Protein AF-A0A938ML79-F1 (afdb_monomer_lite)

Secondary structure (DSSP, 8-state):
--HHHHHHHHHHHTT---EEEEESSEEEEEEEEE-TTS-EEEETTTGGG--S----EEEEEEHHHHHTT-TT-SS--GGGGTPPPPB-TTS-B-SSHHHHHBEE-TTS---PEEEEETT--HHHHHHTTGGGT--EE---TTSTT-SEEEEEEEEEB-TT-HHHHHHHHHHHHHHHHHH--SEEEEES-S-TTTT-TTTTSEEHHHHHHHHHHHHHH--HHHHHHTT-S-TTT---TT-TTS-S--HHHHHHHTT---TT-TTGGGT-HHHHS-HHHHHHHHHHHHHHHHHHHHHHHHHHHHHHHTT---EEEEEE-TT-TTGGG-TTSSSEEEE---TTT---

pLDDT: mean 86.74, std 12.47, range [37.22, 98.5]

Sequence (344 aa):
MGNAARQWELAGQAGVKRLLYYDLGEVGDYAGFFGADGKMRHNGWSIPFWKSDEPLTARWFGLQAFMQNASWSPWPTAKDYGLPPFTAPGGSAADDLYRVLSRRDLDGKWAFDHFSNARVTDEIAERSGLAGISQRQQGKADVQGKSGWVTSRLIHVDFGNPQLLDYQCREIARLIPKLRPDGIHADNFGDLHIARADVAGFGLWSVHGFREFLKRHFSQAELAGMGIADVDTFDPPQARLRGGFDIAAYVREKQMEPKGNKWMQLRSPKWTADPIWLRYLVYKVETGLGYHRRFYEAAKQAAAQAGVDCAVFGNLVPGAPGAALMKGFCDIAHFEWSATRGWW

Structure (mmCIF, N/CA/C/O backbone):
data_AF-A0A938ML79-F1
#
_entry.id   AF-A0A938ML79-F1
#
loop_
_atom_site.group_PDB
_atom_site.id
_atom_site.type_symbol
_atom_site.label_atom_id
_atom_site.label_alt_id
_atom_site.label_comp_id
_atom_site.label_asym_id
_atom_site.label_entity_id
_atom_site.label_seq_id
_atom_site.pdbx_PDB_ins_code
_atom_site.Cartn_x
_atom_site.Cartn_y
_atom_site.Cartn_z
_atom_site.occupancy
_atom_site.B_iso_or_equiv
_atom_site.auth_seq_id
_atom_site.auth_comp_id
_atom_site.auth_asym_id
_atom_site.auth_atom_id
_atom_site.pdbx_PDB_model_num
ATOM 1 N N . MET A 1 1 ? -10.837 -2.089 28.250 1.00 52.09 1 MET A N 1
ATOM 2 C CA . MET A 1 1 ? -10.462 -2.821 27.017 1.00 52.09 1 MET A CA 1
ATOM 3 C C . MET A 1 1 ? -11.450 -2.432 25.919 1.00 52.09 1 MET A C 1
ATOM 5 O O . MET A 1 1 ? -12.636 -2.370 26.217 1.00 52.09 1 MET A O 1
ATOM 9 N N . GLY A 1 2 ? -10.991 -2.074 24.714 1.00 68.50 2 GLY A N 1
ATOM 10 C CA . GLY A 1 2 ? -11.882 -1.649 23.618 1.00 68.50 2 GLY A CA 1
ATOM 11 C C . GLY A 1 2 ? -12.722 -2.802 23.048 1.00 68.50 2 GLY A C 1
ATOM 12 O O . GLY A 1 2 ? -12.363 -3.964 23.234 1.00 68.50 2 GLY A O 1
ATOM 13 N N . ASN A 1 3 ? -13.820 -2.494 22.342 1.00 74.62 3 ASN A N 1
ATOM 14 C CA . ASN A 1 3 ? -14.756 -3.507 21.827 1.00 74.62 3 ASN A CA 1
ATOM 15 C C . ASN A 1 3 ? -14.067 -4.557 20.936 1.00 74.62 3 ASN A C 1
ATOM 17 O O . ASN A 1 3 ? -14.273 -5.742 21.145 1.00 74.62 3 ASN A O 1
ATOM 21 N N . ALA A 1 4 ? -13.193 -4.149 20.009 1.00 80.50 4 ALA A N 1
ATOM 22 C CA . ALA A 1 4 ? -12.488 -5.079 19.119 1.00 80.50 4 ALA A CA 1
ATOM 23 C C . ALA A 1 4 ? -11.614 -6.093 19.880 1.00 80.50 4 ALA A C 1
ATOM 25 O O . ALA A 1 4 ? -11.697 -7.286 19.618 1.00 80.50 4 ALA A O 1
ATOM 26 N N . ALA A 1 5 ? -10.841 -5.639 20.873 1.00 84.31 5 ALA A N 1
ATOM 27 C CA . ALA A 1 5 ? -10.033 -6.527 21.711 1.00 84.31 5 ALA A CA 1
ATOM 28 C C . ALA A 1 5 ? -10.910 -7.481 22.538 1.00 84.31 5 ALA A C 1
ATOM 30 O O . ALA A 1 5 ? -10.596 -8.657 22.664 1.00 84.31 5 ALA A O 1
ATOM 31 N N . ARG A 1 6 ? -12.057 -7.005 23.041 1.00 87.81 6 ARG A N 1
ATOM 32 C CA . ARG A 1 6 ? -13.024 -7.872 23.727 1.00 87.81 6 ARG A CA 1
ATOM 33 C C . ARG A 1 6 ? -13.607 -8.934 22.788 1.00 87.81 6 ARG A C 1
ATOM 35 O O . ARG A 1 6 ? -13.676 -10.092 23.178 1.00 87.81 6 ARG A O 1
ATOM 42 N N . GLN A 1 7 ? -14.021 -8.557 21.576 1.00 89.00 7 GLN A N 1
ATOM 43 C CA . GLN A 1 7 ? -14.543 -9.506 20.583 1.00 89.00 7 GLN A CA 1
ATOM 44 C C . GLN A 1 7 ? -13.477 -10.526 20.163 1.00 89.00 7 GLN A C 1
ATOM 46 O O . GLN A 1 7 ? -13.782 -11.708 20.052 1.00 89.00 7 GLN A O 1
ATOM 51 N N . TRP A 1 8 ? -12.226 -10.086 20.003 1.00 91.56 8 TRP A N 1
ATOM 52 C CA . TRP A 1 8 ? -11.083 -10.955 19.719 1.00 91.56 8 TRP A CA 1
ATOM 53 C C . TRP A 1 8 ? -10.899 -12.042 20.786 1.00 91.56 8 TRP A C 1
ATOM 55 O O . TRP A 1 8 ? -10.757 -13.217 20.453 1.00 91.56 8 TRP A O 1
ATOM 65 N N . GLU A 1 9 ? -10.950 -11.670 22.068 1.00 92.06 9 GLU A N 1
ATOM 66 C CA . GLU A 1 9 ? -10.832 -12.633 23.169 1.00 92.06 9 GLU A CA 1
ATOM 67 C C . GLU A 1 9 ? -12.047 -13.561 23.272 1.00 92.06 9 GLU A C 1
ATOM 69 O O . GLU A 1 9 ? -11.881 -14.770 23.416 1.00 92.06 9 GLU A O 1
ATOM 74 N N . LEU A 1 10 ? -13.267 -13.027 23.142 1.00 93.56 10 LEU A N 1
ATOM 75 C CA . LEU A 1 10 ? -14.493 -13.834 23.188 1.00 93.56 10 LEU A CA 1
ATOM 76 C C . LEU A 1 10 ? -14.542 -14.868 22.056 1.00 93.56 10 LEU A C 1
ATOM 78 O O . LEU A 1 10 ? -14.934 -16.008 22.296 1.00 93.56 10 LEU A O 1
ATOM 82 N N . ALA A 1 11 ? -14.108 -14.502 20.846 1.00 92.00 11 ALA A N 1
ATOM 83 C CA . ALA A 1 11 ? -13.999 -15.438 19.729 1.00 92.00 11 ALA A CA 1
ATOM 84 C C . ALA A 1 11 ? -13.042 -16.593 20.064 1.00 92.00 11 ALA A C 1
ATOM 86 O O . ALA A 1 11 ? -13.397 -17.757 19.887 1.00 92.00 11 ALA A O 1
ATOM 87 N N . GLY A 1 12 ? -11.872 -16.279 20.633 1.00 91.12 12 GLY A N 1
ATOM 88 C CA . GLY A 1 12 ? -10.910 -17.292 21.072 1.00 91.12 12 GLY A CA 1
ATOM 89 C C . GLY A 1 12 ? -11.469 -18.213 22.161 1.00 91.12 12 GLY A C 1
ATOM 90 O O . GLY A 1 12 ? -11.334 -19.430 22.065 1.00 91.12 12 GLY A O 1
ATOM 91 N N . GLN A 1 13 ? -12.156 -17.655 23.163 1.00 93.75 13 GLN A N 1
ATOM 92 C CA . GLN A 1 13 ? -12.806 -18.426 24.236 1.00 93.75 13 GLN A CA 1
ATOM 93 C C . GLN A 1 13 ? -13.919 -19.345 23.717 1.00 93.75 13 GLN A C 1
ATOM 95 O O . GLN A 1 13 ? -14.133 -20.420 24.270 1.00 93.75 13 GLN A O 1
ATOM 100 N N . ALA A 1 14 ? -14.601 -18.948 22.642 1.00 95.75 14 ALA A N 1
ATOM 101 C CA . ALA A 1 14 ? -15.605 -19.761 21.964 1.00 95.75 14 ALA A CA 1
ATOM 102 C C . ALA A 1 14 ? -15.003 -20.831 21.027 1.00 95.75 14 ALA A C 1
ATOM 104 O O . ALA A 1 14 ? -15.750 -21.535 20.350 1.00 95.75 14 ALA A O 1
ATOM 105 N N . GLY A 1 15 ? -13.672 -20.952 20.952 1.00 94.00 15 GLY A N 1
ATOM 106 C CA . GLY A 1 15 ? -12.984 -21.889 20.059 1.00 94.00 15 GLY A CA 1
ATOM 107 C C . GLY A 1 15 ? -12.966 -21.457 18.588 1.00 94.00 15 GLY A C 1
ATOM 108 O O . GLY A 1 15 ? -12.609 -22.253 17.720 1.00 94.00 15 GLY A O 1
ATOM 109 N N . VAL A 1 16 ? -13.340 -20.209 18.287 1.00 95.19 16 VAL A N 1
ATOM 110 C CA . VAL A 1 16 ? -13.311 -19.658 16.928 1.00 95.19 16 VAL A CA 1
ATOM 111 C C . VAL A 1 16 ? -11.887 -19.233 16.583 1.00 95.19 16 VAL A C 1
ATOM 113 O O . VAL A 1 16 ? -11.241 -18.504 17.337 1.00 95.19 16 VAL A O 1
ATOM 116 N N . LYS A 1 17 ? -11.409 -19.660 15.409 1.00 93.94 17 LYS A N 1
ATOM 117 C CA . LYS A 1 17 ? -10.107 -19.257 14.867 1.00 93.94 17 LYS A CA 1
ATOM 118 C C . LYS A 1 17 ? -10.069 -17.753 14.607 1.00 93.94 17 LYS A C 1
ATOM 120 O O . LYS A 1 17 ? -10.959 -17.203 13.959 1.00 93.94 17 LYS A O 1
ATOM 125 N N . ARG A 1 18 ? -9.032 -17.087 15.110 1.00 94.44 18 ARG A N 1
ATOM 126 C CA . ARG A 1 18 ? -8.899 -15.628 15.064 1.00 94.44 18 ARG A CA 1
ATOM 127 C C . ARG A 1 18 ? -7.977 -15.230 13.922 1.00 94.44 18 ARG A C 1
ATOM 129 O O . ARG A 1 18 ? -6.767 -15.450 13.991 1.00 94.44 18 ARG A O 1
ATOM 136 N N . LEU A 1 19 ? -8.563 -14.639 12.884 1.00 93.44 19 LEU A N 1
ATOM 137 C CA . LEU A 1 19 ? -7.833 -14.147 11.721 1.00 93.44 19 LEU A CA 1
ATOM 138 C C . LEU A 1 19 ? -7.596 -12.640 11.829 1.00 93.44 19 LEU A C 1
ATOM 140 O O . LEU A 1 19 ? -8.534 -11.867 12.024 1.00 93.44 19 LEU A O 1
ATOM 144 N N . LEU A 1 20 ? -6.340 -12.228 11.684 1.00 94.62 20 LEU A N 1
ATOM 145 C CA . LEU A 1 20 ? -5.959 -10.830 11.525 1.00 94.62 20 LEU A CA 1
ATOM 146 C C . LEU A 1 20 ? -6.126 -10.433 10.056 1.00 94.62 20 LEU A C 1
ATOM 148 O O . LEU A 1 20 ? -5.429 -10.972 9.206 1.00 94.62 20 LEU A O 1
ATOM 152 N N . TYR A 1 21 ? -7.011 -9.485 9.760 1.00 93.19 21 TYR A N 1
ATOM 153 C CA . TYR A 1 21 ? -7.040 -8.837 8.447 1.00 93.19 21 TYR A CA 1
ATOM 154 C C . TYR A 1 21 ? -5.870 -7.854 8.327 1.00 93.19 21 TYR A C 1
ATOM 156 O O . TYR A 1 21 ? -5.630 -7.077 9.257 1.00 93.19 21 TYR A O 1
ATOM 164 N N . TYR A 1 22 ? -5.158 -7.886 7.205 1.00 94.56 22 TYR A N 1
ATOM 165 C CA . TYR A 1 22 ? -3.988 -7.055 6.956 1.00 94.56 22 TYR A CA 1
ATOM 166 C C . TYR A 1 22 ? -3.914 -6.655 5.485 1.00 94.56 22 TYR A C 1
ATOM 168 O O . TYR A 1 22 ? -3.910 -7.524 4.626 1.00 94.56 22 TYR A O 1
ATOM 176 N N . ASP A 1 23 ? -3.822 -5.366 5.185 1.00 92.12 23 ASP A N 1
ATOM 177 C CA . ASP A 1 23 ? -3.781 -4.886 3.803 1.00 92.12 23 ASP A CA 1
ATOM 178 C C . ASP A 1 23 ? -2.335 -4.684 3.334 1.00 92.12 23 ASP A C 1
ATOM 180 O O . ASP A 1 23 ? -1.565 -3.948 3.961 1.00 92.12 23 ASP A O 1
ATOM 184 N N . LEU A 1 24 ? -1.943 -5.367 2.254 1.00 92.00 24 LEU A N 1
ATOM 185 C CA . LEU A 1 24 ? -0.601 -5.238 1.681 1.00 92.00 24 LEU A CA 1
ATOM 186 C C . LEU A 1 24 ? -0.535 -4.321 0.472 1.00 92.00 24 LEU A C 1
ATOM 188 O O . LEU A 1 24 ? 0.526 -3.747 0.214 1.00 92.00 24 LEU A O 1
ATOM 192 N N . GLY A 1 25 ? -1.616 -4.237 -0.295 1.00 90.56 25 GLY A N 1
ATOM 193 C CA . GLY A 1 25 ? -1.639 -3.532 -1.573 1.00 90.56 25 GLY A CA 1
ATOM 194 C C . GLY A 1 25 ? -2.152 -2.105 -1.466 1.00 90.56 25 GLY A C 1
ATOM 195 O O . GLY A 1 25 ? -1.939 -1.322 -2.401 1.00 90.56 25 GLY A O 1
ATOM 196 N N . GLU A 1 26 ? -2.773 -1.753 -0.344 1.00 92.81 26 GLU A N 1
ATOM 197 C CA . GLU A 1 26 ? -3.336 -0.439 -0.091 1.00 92.81 26 GLU A CA 1
ATOM 198 C C . GLU A 1 26 ? -2.894 0.117 1.263 1.00 92.81 26 GLU A C 1
ATOM 200 O O . GLU A 1 26 ? -2.748 -0.581 2.263 1.00 92.81 26 GLU A O 1
ATOM 205 N N . VAL A 1 27 ? -2.669 1.428 1.301 1.00 94.00 27 VAL A N 1
ATOM 206 C CA . VAL A 1 27 ? -2.469 2.169 2.550 1.00 94.00 27 VAL A CA 1
ATOM 207 C C . VAL A 1 27 ? -3.212 3.487 2.473 1.00 94.00 27 VAL A C 1
ATOM 209 O O . VAL A 1 27 ? -3.431 4.036 1.392 1.00 94.00 27 VAL A O 1
ATOM 212 N N . GLY A 1 28 ? -3.560 4.044 3.624 1.00 93.62 28 GLY A N 1
ATOM 213 C CA . GLY A 1 28 ? -4.189 5.349 3.661 1.00 93.62 28 GLY A CA 1
ATOM 214 C C . GLY A 1 28 ? -4.670 5.735 5.041 1.00 93.62 28 GLY A C 1
ATOM 215 O O . GLY A 1 28 ? -4.105 5.315 6.053 1.00 93.62 28 GLY A O 1
ATOM 216 N N . ASP A 1 29 ? -5.717 6.550 5.055 1.00 94.19 29 ASP A N 1
ATOM 217 C CA . ASP A 1 29 ? -6.290 7.108 6.268 1.00 94.19 29 ASP A CA 1
ATOM 218 C C . ASP A 1 29 ? -7.790 6.847 6.332 1.00 94.19 29 ASP A C 1
ATOM 220 O O . ASP A 1 29 ? -8.497 6.838 5.321 1.00 94.19 29 ASP A O 1
ATOM 224 N N . TYR A 1 30 ? -8.293 6.752 7.555 1.00 94.56 30 TYR A N 1
ATOM 225 C CA . TYR A 1 30 ? -9.705 6.913 7.849 1.00 94.56 30 TYR A CA 1
ATOM 226 C C . TYR A 1 30 ? -9.928 8.143 8.733 1.00 94.56 30 TYR A C 1
ATOM 228 O O . TYR A 1 30 ? -9.036 8.604 9.447 1.00 94.56 30 TYR A O 1
ATOM 236 N N . ALA A 1 31 ? -11.138 8.688 8.698 1.00 96.56 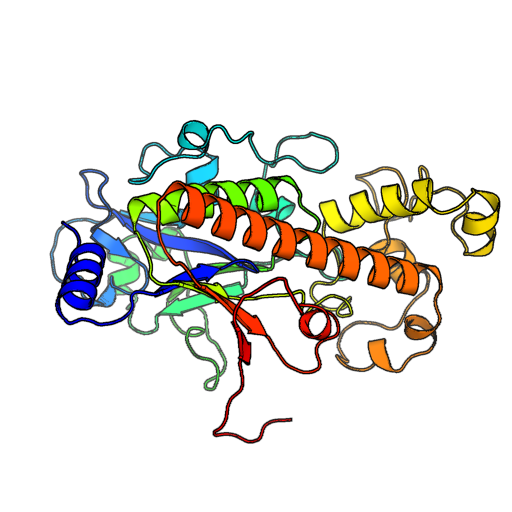31 ALA A N 1
ATOM 237 C CA . ALA A 1 31 ? -11.547 9.763 9.585 1.00 96.56 31 ALA A CA 1
ATOM 238 C C . ALA A 1 31 ? -11.709 9.211 11.010 1.00 96.56 31 ALA A C 1
ATOM 240 O O . ALA A 1 31 ? -12.594 8.391 11.279 1.00 96.56 31 ALA A O 1
ATOM 241 N N . GLY A 1 32 ? -10.831 9.630 11.918 1.00 95.38 32 GLY A N 1
ATOM 242 C CA . GLY A 1 32 ? -10.949 9.393 13.353 1.00 95.38 32 GLY A CA 1
ATOM 243 C C . GLY A 1 32 ? -11.592 10.593 14.042 1.00 95.38 32 GLY A C 1
ATOM 244 O O . GLY A 1 32 ? -11.318 11.736 13.679 1.00 95.38 32 GLY A O 1
ATOM 245 N N . PHE A 1 33 ? -12.425 10.337 15.047 1.00 95.38 33 PHE A N 1
ATOM 246 C CA . PHE A 1 33 ? -13.134 11.371 15.800 1.00 95.38 33 PHE A CA 1
ATOM 247 C C . PHE A 1 33 ? -12.717 11.322 17.263 1.00 95.38 33 PHE A C 1
ATOM 249 O O . PHE A 1 33 ? -12.915 10.309 17.941 1.00 95.38 33 PHE A O 1
ATOM 256 N N . PHE A 1 34 ? -12.110 12.407 17.731 1.00 94.19 34 PHE A N 1
ATOM 257 C CA . PHE A 1 34 ? -11.401 12.471 19.004 1.00 94.19 34 PHE A CA 1
ATOM 258 C C . PHE A 1 34 ? -12.122 13.391 19.983 1.00 94.19 34 PHE A C 1
ATOM 260 O O . PHE A 1 34 ? -12.562 14.469 19.588 1.00 94.19 34 PHE A O 1
ATOM 267 N N . GLY A 1 35 ? -12.224 12.969 21.243 1.00 93.31 35 GLY A N 1
ATOM 268 C CA . GLY A 1 35 ? -12.708 13.828 22.323 1.00 93.31 35 GLY A CA 1
ATOM 269 C C . GLY A 1 35 ? -11.654 14.855 22.749 1.00 93.31 35 GLY A C 1
ATOM 270 O O . GLY A 1 35 ? -10.499 14.807 22.316 1.00 93.31 35 GLY A O 1
ATOM 271 N N . ALA A 1 36 ? -12.033 15.762 23.651 1.00 91.81 36 ALA A N 1
ATOM 272 C CA . ALA A 1 36 ? -11.134 16.794 24.182 1.00 91.81 36 ALA A CA 1
ATOM 273 C C . ALA A 1 36 ? -9.913 16.224 24.937 1.00 91.81 36 ALA A C 1
ATOM 275 O O . ALA A 1 36 ? -8.881 16.880 25.032 1.00 91.81 36 ALA A O 1
ATOM 276 N N . ASP A 1 37 ? -10.008 14.985 25.431 1.00 89.38 37 ASP A N 1
ATOM 277 C CA . ASP A 1 37 ? -8.909 14.250 26.072 1.00 89.38 37 ASP A CA 1
ATOM 278 C C . ASP A 1 37 ? -7.908 13.636 25.071 1.00 89.38 37 ASP A C 1
ATOM 280 O O . ASP A 1 37 ? -7.001 12.905 25.473 1.00 89.38 37 ASP A O 1
ATOM 284 N N . GLY A 1 38 ? -8.091 13.880 23.769 1.00 87.75 38 GLY A N 1
ATOM 285 C CA . GLY A 1 38 ? -7.238 13.365 22.700 1.00 87.75 38 GLY A CA 1
ATOM 286 C C . GLY A 1 38 ? -7.456 11.887 22.371 1.00 87.75 38 GLY A C 1
ATOM 287 O O . GLY A 1 38 ? -6.739 11.342 21.534 1.00 87.75 38 GLY A O 1
ATOM 288 N N . LYS A 1 39 ? -8.435 11.207 22.981 1.00 88.75 39 LYS A N 1
ATOM 289 C CA . LYS A 1 39 ? -8.716 9.796 22.686 1.00 88.75 39 LYS A CA 1
ATOM 290 C C . LYS A 1 39 ? -9.754 9.667 21.578 1.00 88.75 39 LYS A C 1
ATOM 292 O O . LYS A 1 39 ? -10.780 10.346 21.574 1.00 88.75 39 LYS A O 1
ATOM 297 N N . MET A 1 40 ? -9.519 8.725 20.669 1.00 90.62 40 MET A N 1
ATOM 298 C CA . MET A 1 40 ? -10.477 8.391 19.615 1.00 90.62 40 MET A CA 1
ATOM 299 C C . MET A 1 40 ? -11.744 7.771 20.226 1.00 90.62 40 MET A C 1
ATOM 301 O O . MET A 1 40 ? -11.665 6.768 20.938 1.00 90.62 40 MET A O 1
ATOM 305 N N . ARG A 1 41 ? -12.906 8.367 19.945 1.00 90.69 41 ARG A N 1
ATOM 306 C CA . ARG A 1 41 ? -14.239 7.891 20.356 1.00 90.69 41 ARG A CA 1
ATOM 307 C C . ARG A 1 41 ? -14.902 7.077 19.253 1.00 90.69 41 ARG A C 1
ATOM 309 O O . ARG A 1 41 ? -15.430 5.997 19.502 1.00 90.69 41 ARG A O 1
ATOM 316 N N . HIS A 1 42 ? -14.819 7.586 18.026 1.00 93.38 42 HIS A N 1
ATOM 317 C CA . HIS A 1 42 ? -15.430 6.993 16.843 1.00 93.38 42 HIS A CA 1
ATOM 318 C C . HIS A 1 42 ? -14.456 6.996 15.663 1.00 93.38 42 HIS A C 1
ATOM 320 O O . HIS A 1 42 ? -13.451 7.708 15.657 1.00 93.38 42 HIS A O 1
ATOM 326 N N . ASN A 1 43 ? -14.777 6.209 14.642 1.00 92.69 43 ASN A N 1
ATOM 327 C CA . ASN A 1 43 ? -14.144 6.261 13.328 1.00 92.69 43 ASN A CA 1
ATOM 328 C C . ASN A 1 43 ? -15.215 6.467 12.244 1.00 92.69 43 ASN A C 1
ATOM 330 O O . ASN A 1 43 ? -16.410 6.508 12.543 1.00 92.69 43 ASN A O 1
ATOM 334 N N . GLY A 1 44 ? -14.789 6.560 10.985 1.00 90.94 44 GLY A N 1
ATOM 335 C CA . GLY A 1 44 ? -15.660 6.728 9.818 1.00 90.94 44 GLY A CA 1
ATOM 336 C C . GLY A 1 44 ? -16.857 5.773 9.733 1.00 90.94 44 GLY A C 1
ATOM 337 O O . GLY A 1 44 ? -17.911 6.137 9.212 1.00 90.94 44 GLY A O 1
ATOM 338 N N . TRP A 1 45 ? -16.726 4.567 10.285 1.00 88.31 45 TRP A N 1
ATOM 339 C CA . TRP A 1 45 ? -17.772 3.545 10.286 1.00 88.31 45 TRP A CA 1
ATOM 340 C C . TRP A 1 45 ? -18.727 3.672 11.473 1.00 88.31 45 TRP A C 1
ATOM 342 O O . TRP A 1 45 ? -19.915 3.381 11.336 1.00 88.31 45 TRP A O 1
ATOM 352 N N . SER A 1 46 ? -18.224 4.096 12.637 1.00 92.94 46 SER A N 1
ATOM 353 C CA . SER A 1 46 ? -18.989 4.119 13.888 1.00 92.94 46 SER A CA 1
ATOM 354 C C . SER A 1 46 ? -19.559 5.485 14.268 1.00 92.94 46 SER A C 1
ATOM 356 O O . SER A 1 46 ? -20.394 5.551 15.172 1.00 92.94 46 SER A O 1
ATOM 358 N N . ILE A 1 47 ? -19.156 6.565 13.594 1.00 95.44 47 ILE A N 1
ATOM 359 C CA . ILE A 1 47 ? -19.669 7.914 13.863 1.00 95.44 47 ILE A CA 1
ATOM 360 C C . ILE A 1 47 ? -21.194 8.065 13.674 1.00 95.44 47 ILE A C 1
ATOM 362 O O . ILE A 1 47 ? -21.782 8.826 14.435 1.00 95.44 47 ILE A O 1
ATOM 366 N N . PRO A 1 48 ? -21.906 7.308 12.805 1.00 95.19 48 PRO A N 1
ATOM 367 C CA . PRO A 1 48 ? -23.372 7.399 12.746 1.00 95.19 48 PRO A CA 1
ATOM 368 C C . PRO A 1 48 ? -24.091 6.977 14.041 1.00 95.19 48 PRO A C 1
ATOM 370 O O . PRO A 1 48 ? -25.261 7.306 14.245 1.00 95.19 48 PRO A O 1
ATOM 373 N N . PHE A 1 49 ? -23.409 6.232 14.919 1.00 93.19 49 PHE A N 1
ATOM 374 C CA . PHE A 1 49 ? -23.936 5.814 16.222 1.00 93.19 49 PHE A CA 1
ATOM 375 C C . PHE A 1 49 ? -23.627 6.813 17.340 1.00 93.19 49 PHE A C 1
ATOM 377 O O . PHE A 1 49 ? -24.010 6.578 18.485 1.00 93.19 49 PHE A O 1
ATOM 384 N N . TRP A 1 50 ? -22.932 7.908 17.038 1.00 93.75 50 TRP A N 1
ATOM 385 C CA . TRP A 1 50 ? -22.671 8.967 17.998 1.00 93.75 50 TRP A CA 1
ATOM 386 C C . TRP A 1 50 ? -23.977 9.709 18.314 1.00 93.75 50 TRP A C 1
ATOM 388 O O . TRP A 1 50 ? -24.651 10.227 17.424 1.00 93.75 50 TRP A O 1
ATOM 398 N N . LYS A 1 51 ? -24.370 9.671 19.591 1.00 90.00 51 LYS A N 1
ATOM 399 C CA . LYS A 1 51 ? -25.604 10.280 20.122 1.00 90.00 51 LYS A CA 1
ATOM 400 C C . LYS A 1 51 ? -25.347 11.244 21.279 1.00 90.00 51 LYS A C 1
ATOM 402 O O . LYS A 1 51 ? -26.300 11.814 21.791 1.00 90.00 51 LYS A O 1
ATOM 407 N N . SER A 1 52 ? -24.098 11.371 21.730 1.00 87.62 52 SER A N 1
ATOM 408 C CA . SER A 1 52 ? -23.752 12.251 22.845 1.00 87.62 52 SER A CA 1
ATOM 409 C C . SER A 1 52 ? -23.529 13.683 22.365 1.00 87.62 52 SER A C 1
ATOM 411 O O . SER A 1 52 ? -23.227 13.921 21.198 1.00 87.62 52 SER A O 1
ATOM 413 N N . ASP A 1 53 ? -23.603 14.624 23.301 1.00 86.69 53 ASP A N 1
ATOM 414 C CA . ASP A 1 53 ? -23.247 16.026 23.064 1.00 86.69 53 ASP A CA 1
ATOM 415 C C . ASP A 1 53 ? -21.757 16.313 23.327 1.00 86.69 53 ASP A C 1
ATOM 417 O O . ASP A 1 53 ? -21.336 17.466 23.308 1.00 86.69 53 ASP A O 1
ATOM 421 N N . GLU A 1 54 ? -20.941 15.276 23.573 1.00 91.44 54 GLU A N 1
ATOM 422 C CA . GLU A 1 54 ? -19.487 15.417 23.745 1.00 91.44 54 GLU A CA 1
ATOM 423 C C . GLU A 1 54 ? -18.869 15.987 22.459 1.00 91.44 54 GLU A C 1
ATOM 425 O O . GLU A 1 54 ? -18.938 15.315 21.432 1.00 91.44 54 GLU A O 1
ATOM 430 N N . PRO A 1 55 ? -18.222 17.167 22.480 1.00 92.31 55 PRO A N 1
ATOM 431 C CA . PRO A 1 55 ? -17.588 17.716 21.288 1.00 92.31 55 PRO A CA 1
ATOM 432 C C . PRO A 1 55 ? -16.503 16.782 20.746 1.00 92.31 55 PRO A C 1
ATOM 434 O O . PRO A 1 55 ? -15.641 16.312 21.494 1.00 92.31 55 PRO A O 1
ATOM 437 N N . LEU A 1 56 ? -16.522 16.556 19.433 1.00 96.12 56 LEU A N 1
ATOM 438 C CA . LEU A 1 56 ? -15.529 15.745 18.735 1.00 96.12 56 LEU A CA 1
ATOM 439 C C . LEU A 1 56 ? -14.717 16.596 17.760 1.00 96.12 56 LEU A C 1
ATOM 441 O O . LEU A 1 56 ? -15.189 17.594 17.226 1.00 96.12 56 LEU A O 1
ATOM 445 N N . THR A 1 57 ? -13.485 16.170 17.497 1.00 95.25 57 THR A N 1
ATOM 446 C CA . THR A 1 57 ? -12.627 16.720 16.443 1.00 95.25 57 THR A CA 1
ATOM 447 C C . THR A 1 57 ? -12.282 15.621 15.445 1.00 95.25 57 THR A C 1
ATOM 449 O O . THR A 1 57 ? -11.679 14.612 15.823 1.00 95.25 57 THR A O 1
ATOM 452 N N . ALA A 1 58 ? -12.638 15.815 14.175 1.00 96.75 58 ALA A N 1
ATOM 453 C CA . ALA A 1 58 ? -12.253 14.925 13.085 1.00 96.75 58 ALA A CA 1
ATOM 454 C C . ALA A 1 58 ? -10.785 15.123 12.676 1.00 96.75 58 ALA A C 1
ATOM 456 O O . ALA A 1 58 ? -10.304 16.250 12.547 1.00 96.75 58 ALA A O 1
ATOM 457 N N . ARG A 1 59 ? -10.070 14.019 12.439 1.00 95.94 59 ARG A N 1
ATOM 458 C CA . ARG A 1 59 ? -8.701 14.005 11.900 1.00 95.94 59 ARG A CA 1
ATOM 459 C C . ARG A 1 59 ? -8.528 12.839 10.934 1.00 95.94 59 ARG A C 1
ATOM 461 O O . ARG A 1 59 ? -9.062 11.758 11.176 1.00 95.94 59 ARG A O 1
ATOM 468 N N . TRP A 1 60 ? -7.734 13.034 9.883 1.00 94.81 60 TRP A N 1
ATOM 469 C CA . TRP A 1 60 ? -7.231 11.915 9.087 1.00 94.81 60 TRP A CA 1
ATOM 470 C C . TRP A 1 60 ? -6.239 11.116 9.923 1.00 94.81 60 TRP A C 1
ATOM 472 O O . TRP A 1 60 ? -5.221 11.652 10.358 1.00 94.81 60 TRP A O 1
ATOM 482 N N . PHE A 1 61 ? -6.564 9.854 10.177 1.00 91.81 61 PHE A N 1
ATOM 483 C CA . PHE A 1 61 ? -5.761 8.940 10.970 1.00 91.81 61 PHE A CA 1
ATOM 484 C C . PHE A 1 61 ? -5.399 7.706 10.135 1.00 91.81 61 PHE A C 1
ATOM 486 O O . PHE A 1 61 ? -6.274 7.038 9.586 1.00 91.81 61 PHE A O 1
ATOM 493 N N . GLY A 1 62 ? -4.103 7.410 10.064 1.00 90.69 62 GLY A N 1
ATOM 494 C CA . GLY A 1 62 ? -3.541 6.357 9.227 1.00 90.69 62 GLY A CA 1
ATOM 495 C C . GLY A 1 62 ? -2.020 6.456 9.141 1.00 90.69 62 GLY A C 1
ATOM 496 O O . GLY A 1 62 ? -1.373 7.014 10.040 1.00 90.69 62 GLY A O 1
ATOM 497 N N . LEU A 1 63 ? -1.444 5.924 8.061 1.00 89.81 63 LEU A N 1
ATOM 498 C CA . LEU A 1 63 ? 0.008 5.778 7.912 1.00 89.81 63 LEU A CA 1
ATOM 499 C C . LEU A 1 63 ? 0.744 7.128 7.950 1.00 89.81 63 LEU A C 1
ATOM 501 O O . LEU A 1 63 ? 1.830 7.225 8.520 1.00 89.81 63 LEU A O 1
ATOM 505 N N . GLN A 1 64 ? 0.150 8.198 7.416 1.00 89.75 64 GLN A N 1
ATOM 506 C CA . GLN A 1 64 ? 0.761 9.529 7.473 1.00 89.75 64 GLN A CA 1
ATOM 507 C C . GLN A 1 64 ? 0.914 10.040 8.909 1.00 89.75 64 GLN A C 1
ATOM 509 O O . GLN A 1 64 ? 2.006 10.461 9.295 1.00 89.75 64 GLN A O 1
ATOM 514 N N . ALA A 1 65 ? -0.147 9.968 9.716 1.00 89.06 65 ALA A N 1
ATOM 515 C CA . ALA A 1 65 ? -0.102 10.392 11.116 1.00 89.06 65 ALA A CA 1
ATOM 516 C C . ALA A 1 65 ? 0.900 9.554 11.930 1.00 89.06 65 ALA A C 1
ATOM 518 O O . ALA A 1 65 ? 1.632 10.091 12.767 1.00 89.06 65 ALA A O 1
ATOM 519 N N . PHE A 1 66 ? 0.966 8.251 11.638 1.00 89.31 66 PHE A N 1
ATOM 520 C CA . PHE A 1 66 ? 1.939 7.325 12.210 1.00 89.31 66 PHE A CA 1
ATOM 521 C C . PHE A 1 66 ? 3.387 7.737 11.892 1.00 89.31 66 PHE A C 1
ATOM 523 O O . PHE A 1 66 ? 4.206 7.881 12.806 1.00 89.31 66 PHE A O 1
ATOM 530 N N . MET A 1 67 ? 3.693 7.993 10.615 1.00 87.94 67 MET A N 1
ATOM 531 C CA . MET A 1 67 ? 5.040 8.364 10.164 1.00 87.94 67 MET A CA 1
ATOM 532 C C . MET A 1 67 ? 5.478 9.744 10.655 1.00 87.94 67 MET A C 1
ATOM 534 O O . MET A 1 67 ? 6.655 9.954 10.949 1.00 87.94 67 MET A O 1
ATOM 538 N N . GLN A 1 68 ? 4.538 10.676 10.802 1.00 87.88 68 GLN A N 1
ATOM 539 C CA . GLN A 1 68 ? 4.805 12.012 11.337 1.00 87.88 68 GLN A CA 1
ATOM 540 C C . GLN A 1 68 ? 4.939 12.036 12.868 1.00 87.88 68 GLN A C 1
ATOM 542 O O . GLN A 1 68 ? 5.258 13.080 13.432 1.00 87.88 68 GLN A O 1
ATOM 547 N N . ASN A 1 69 ? 4.745 10.900 13.548 1.00 87.81 69 ASN A N 1
ATOM 548 C CA . ASN A 1 69 ? 4.726 10.804 15.010 1.00 87.81 69 ASN A CA 1
ATOM 549 C C . ASN A 1 69 ? 3.743 11.813 15.630 1.00 87.81 69 ASN A C 1
ATOM 551 O O . ASN A 1 69 ? 4.082 12.532 16.573 1.00 87.81 69 ASN A O 1
ATOM 555 N N . ALA A 1 70 ? 2.541 11.908 15.056 1.00 87.69 70 ALA A N 1
ATOM 556 C CA . ALA A 1 70 ? 1.531 12.856 15.499 1.00 87.69 70 ALA A CA 1
ATOM 557 C C . ALA A 1 70 ? 1.224 12.671 16.996 1.00 87.69 70 ALA A C 1
ATOM 559 O O . ALA A 1 70 ? 0.821 11.590 17.417 1.00 87.69 70 ALA A O 1
ATOM 560 N N . SER A 1 71 ? 1.368 13.734 17.795 1.00 86.81 71 SER A N 1
ATOM 561 C CA . SER A 1 71 ? 1.228 13.675 19.263 1.00 86.81 71 SER A CA 1
ATOM 562 C C . SER A 1 71 ? -0.169 13.281 19.747 1.00 86.81 71 SER A C 1
ATOM 564 O O . SER A 1 71 ? -0.330 12.826 20.874 1.00 86.81 71 SER A O 1
ATOM 566 N N . TRP A 1 72 ? -1.179 13.455 18.894 1.00 85.44 72 TRP A N 1
ATOM 567 C CA . TRP A 1 72 ? -2.566 13.074 19.151 1.00 85.44 72 TRP A CA 1
ATOM 568 C C . TRP A 1 72 ? -2.878 11.624 18.741 1.00 85.44 72 TRP A C 1
ATOM 570 O O . TRP A 1 72 ? -3.976 11.140 19.012 1.00 85.44 72 TRP A O 1
ATOM 580 N N . SER A 1 73 ? -1.957 10.926 18.066 1.00 83.50 73 SER A N 1
ATOM 581 C CA . SER A 1 73 ? -2.156 9.533 17.662 1.00 83.50 73 SER A CA 1
ATOM 582 C C . SER A 1 73 ? -2.161 8.623 18.897 1.00 83.50 73 SER A C 1
ATOM 584 O O . SER A 1 73 ? -1.194 8.629 19.658 1.00 83.50 73 SER A O 1
ATOM 586 N N . PRO A 1 74 ? -3.199 7.793 19.104 1.00 75.12 74 PRO A N 1
ATOM 587 C CA . PRO A 1 74 ? -3.299 6.936 20.285 1.00 75.12 74 PRO A CA 1
ATOM 588 C C . PRO A 1 74 ? -2.487 5.634 20.161 1.00 75.12 74 PRO A C 1
ATOM 590 O O . PRO A 1 74 ? -2.561 4.771 21.037 1.00 75.12 74 PRO A O 1
ATOM 593 N N . TRP A 1 75 ? -1.751 5.462 19.063 1.00 77.44 75 TRP A N 1
ATOM 594 C CA . TRP A 1 75 ? -1.025 4.242 18.720 1.00 77.44 75 TRP A CA 1
ATOM 595 C C . TRP A 1 75 ? 0.480 4.496 18.657 1.00 77.44 75 TRP A C 1
ATOM 597 O O . TRP A 1 75 ? 0.887 5.652 18.517 1.00 77.44 75 TRP A O 1
ATOM 607 N N . PRO A 1 76 ? 1.305 3.430 18.727 1.00 79.75 76 PRO A N 1
ATOM 608 C CA . PRO A 1 76 ? 2.734 3.549 18.473 1.00 79.75 76 PRO A CA 1
ATOM 609 C C . PRO A 1 76 ? 2.996 4.316 17.176 1.00 79.75 76 PRO A C 1
ATOM 611 O O . PRO A 1 76 ? 2.214 4.233 16.235 1.00 79.75 76 PRO A O 1
ATOM 614 N N . THR A 1 77 ? 4.089 5.054 17.151 1.00 84.50 77 THR A N 1
ATOM 615 C CA . THR A 1 77 ? 4.565 5.914 16.071 1.00 84.50 77 THR A CA 1
ATOM 616 C C . THR A 1 77 ? 5.709 5.242 15.313 1.00 84.50 77 THR A C 1
ATOM 618 O O . THR A 1 77 ? 6.242 4.226 15.761 1.00 84.50 77 THR A O 1
ATOM 621 N N . ALA A 1 78 ? 6.158 5.810 14.192 1.00 84.75 78 ALA A N 1
ATOM 622 C CA . ALA A 1 78 ? 7.311 5.271 13.461 1.00 84.75 78 ALA A CA 1
ATOM 623 C C . ALA A 1 78 ? 8.578 5.127 14.326 1.00 84.75 78 ALA A C 1
ATOM 625 O O . ALA A 1 78 ? 9.339 4.168 14.154 1.00 84.75 78 ALA A O 1
ATOM 626 N N . LYS A 1 79 ? 8.773 6.024 15.305 1.00 84.50 79 LYS A N 1
ATOM 627 C CA . LYS A 1 79 ? 9.872 5.934 16.283 1.00 84.50 79 LYS A CA 1
ATOM 628 C C . LYS A 1 79 ? 9.824 4.646 17.102 1.00 84.50 79 LYS A C 1
ATOM 630 O O . LYS A 1 79 ? 10.863 4.025 17.302 1.00 84.50 79 LYS A O 1
ATOM 635 N N . ASP A 1 80 ? 8.634 4.201 17.503 1.00 84.94 80 ASP A N 1
ATOM 636 C CA . ASP A 1 80 ? 8.444 2.969 18.283 1.00 84.94 80 ASP A CA 1
ATOM 637 C C . ASP A 1 80 ? 8.789 1.697 17.493 1.00 84.94 80 ASP A C 1
ATOM 639 O O . ASP A 1 80 ? 8.976 0.627 18.075 1.00 84.94 80 ASP A O 1
ATOM 643 N N . TYR A 1 81 ? 8.863 1.809 16.166 1.00 83.69 81 TYR A N 1
ATOM 644 C CA . TYR A 1 81 ? 9.266 0.739 15.259 1.00 83.69 81 TYR A CA 1
ATOM 645 C C . TYR A 1 81 ? 10.735 0.835 14.836 1.00 83.69 81 TYR A C 1
ATOM 647 O O . TYR A 1 81 ? 11.205 -0.040 14.107 1.00 83.69 81 TYR A O 1
ATOM 655 N N . GLY A 1 82 ? 11.464 1.881 15.250 1.00 87.38 82 GLY A N 1
ATOM 656 C CA . GLY A 1 82 ? 12.835 2.151 14.807 1.00 87.38 82 GLY A CA 1
ATOM 657 C C . GLY A 1 82 ? 12.950 2.339 13.291 1.00 87.38 82 GLY A C 1
ATOM 658 O O . GLY A 1 82 ? 13.970 1.968 12.703 1.00 87.38 82 GLY A O 1
ATOM 659 N N . LEU A 1 83 ? 11.877 2.795 12.639 1.00 86.44 83 LEU A N 1
ATOM 660 C CA . LEU A 1 83 ? 11.822 2.969 11.190 1.00 86.44 83 LEU A CA 1
ATOM 661 C C . LEU A 1 83 ? 12.340 4.358 10.796 1.00 86.44 83 LEU A C 1
ATOM 663 O O . LEU A 1 83 ? 11.964 5.347 11.431 1.00 86.44 83 LEU A O 1
ATOM 667 N N . PRO A 1 84 ? 13.174 4.462 9.745 1.00 88.19 84 PRO A N 1
ATOM 668 C CA . PRO A 1 84 ? 13.528 5.759 9.192 1.00 88.19 84 PRO A CA 1
ATOM 669 C C . PRO A 1 84 ? 12.303 6.415 8.527 1.00 88.19 84 PRO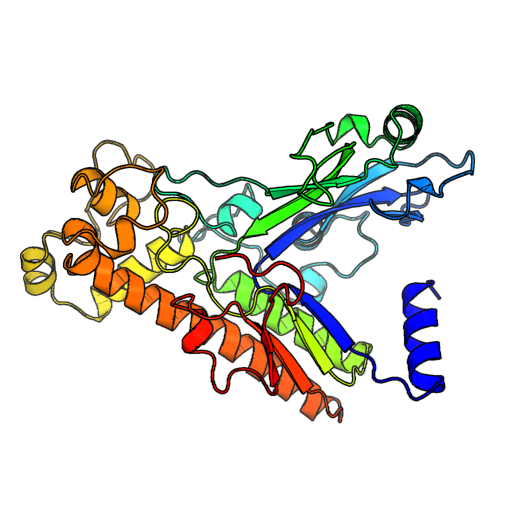 A C 1
ATOM 671 O O . PRO A 1 84 ? 11.392 5.713 8.076 1.00 88.19 84 PRO A O 1
ATOM 674 N N . PRO A 1 85 ? 12.273 7.754 8.415 1.00 87.62 85 PRO A N 1
ATOM 675 C CA . PRO A 1 85 ? 11.281 8.443 7.599 1.00 87.62 85 PRO A CA 1
ATOM 676 C C . PRO A 1 85 ? 11.320 7.972 6.143 1.00 87.62 85 PRO A C 1
ATOM 678 O O . PRO A 1 85 ? 12.386 7.670 5.601 1.00 87.62 85 PRO A O 1
ATOM 681 N N . PHE A 1 86 ? 10.159 7.967 5.491 1.00 90.88 86 PHE A N 1
ATOM 682 C CA . PHE A 1 86 ? 10.076 7.697 4.060 1.00 90.88 86 PHE A CA 1
ATOM 683 C C . PHE A 1 86 ? 10.779 8.785 3.244 1.00 90.88 86 PHE A C 1
ATOM 685 O O . PHE A 1 86 ? 10.665 9.980 3.534 1.00 90.88 86 PHE A O 1
ATOM 692 N N . THR A 1 87 ? 11.472 8.363 2.194 1.00 90.44 87 THR A N 1
ATOM 693 C CA . THR A 1 87 ? 12.187 9.222 1.256 1.00 90.44 87 THR A CA 1
ATOM 694 C C . THR A 1 87 ? 11.765 8.917 -0.174 1.00 90.44 87 THR A C 1
ATOM 696 O O . THR A 1 87 ? 11.268 7.838 -0.506 1.00 90.44 87 THR A O 1
ATOM 699 N N . ALA A 1 88 ? 11.949 9.892 -1.057 1.00 90.06 88 ALA A N 1
ATOM 700 C CA . ALA A 1 88 ? 11.963 9.612 -2.483 1.00 90.06 88 ALA A CA 1
ATOM 701 C C . ALA A 1 88 ? 13.246 8.831 -2.846 1.00 90.06 88 ALA A C 1
ATOM 703 O O . ALA A 1 88 ? 14.229 8.905 -2.108 1.00 90.06 88 ALA A O 1
ATOM 704 N N . PRO A 1 89 ? 13.306 8.170 -4.017 1.00 87.69 89 PRO A N 1
ATOM 705 C CA . PRO A 1 89 ? 14.492 7.410 -4.425 1.00 87.69 89 PRO A CA 1
ATOM 706 C C . PRO A 1 89 ? 15.820 8.188 -4.438 1.00 87.69 89 PRO A C 1
ATOM 708 O O . PRO A 1 89 ? 16.880 7.593 -4.305 1.00 87.69 89 PRO A O 1
ATOM 711 N N . GLY A 1 90 ? 15.777 9.520 -4.567 1.00 82.12 90 GLY A N 1
ATOM 712 C CA . GLY A 1 90 ? 16.958 10.389 -4.468 1.00 82.12 90 GLY A CA 1
ATOM 713 C C . GLY A 1 90 ? 17.402 10.717 -3.035 1.00 82.12 90 GLY A C 1
ATOM 714 O O . GLY A 1 90 ? 18.276 11.556 -2.856 1.00 82.12 90 GLY A O 1
ATOM 715 N N . GLY A 1 91 ? 16.775 10.129 -2.013 1.00 85.38 91 GLY A N 1
ATOM 716 C CA . GLY A 1 91 ? 17.092 10.351 -0.598 1.00 85.38 91 GLY A CA 1
ATOM 717 C C . GLY A 1 91 ? 16.433 11.581 0.032 1.00 85.38 91 GLY A C 1
ATOM 718 O O . GLY A 1 91 ? 16.496 11.743 1.248 1.00 85.38 91 GLY A O 1
ATOM 719 N N . SER A 1 92 ? 15.760 12.430 -0.752 1.00 85.25 92 SER A N 1
ATOM 720 C CA . SER A 1 92 ? 15.015 13.573 -0.216 1.00 85.25 92 SER A CA 1
ATOM 721 C C . SER A 1 92 ? 13.828 13.112 0.631 1.00 85.25 92 SER A C 1
ATOM 723 O O . SER A 1 92 ? 13.184 12.106 0.318 1.00 85.25 92 SER A O 1
ATOM 725 N N . ALA A 1 93 ? 13.498 13.878 1.671 1.00 86.56 93 ALA A N 1
ATOM 726 C CA . ALA A 1 93 ? 12.318 13.631 2.490 1.00 86.56 93 ALA A CA 1
ATOM 727 C C . ALA A 1 93 ? 11.030 13.584 1.646 1.00 86.56 93 ALA A C 1
ATOM 729 O O . ALA A 1 93 ? 10.907 14.245 0.611 1.00 86.56 93 ALA A O 1
ATOM 730 N N . ALA A 1 94 ? 10.070 12.768 2.082 1.00 84.38 94 ALA A N 1
ATOM 731 C CA . ALA A 1 94 ? 8.744 12.709 1.486 1.00 84.38 94 ALA A CA 1
ATOM 732 C C . ALA A 1 94 ? 7.862 13.856 2.016 1.00 84.38 94 ALA A C 1
ATOM 734 O O . ALA A 1 94 ? 7.174 13.685 3.020 1.00 84.38 94 ALA A O 1
ATOM 735 N N . ASP A 1 95 ? 7.857 15.007 1.334 1.00 76.38 95 ASP A N 1
ATOM 736 C CA . ASP A 1 95 ? 6.969 16.140 1.679 1.00 76.38 95 ASP A CA 1
ATOM 737 C C . ASP A 1 95 ? 5.482 15.742 1.634 1.00 76.38 95 ASP A C 1
ATOM 739 O O . ASP A 1 95 ? 4.662 16.204 2.424 1.00 76.38 95 ASP A O 1
ATOM 743 N N . ASP A 1 96 ? 5.155 14.826 0.721 1.00 87.69 96 ASP A N 1
ATOM 744 C CA . ASP A 1 96 ? 3.882 14.121 0.644 1.00 87.69 96 ASP A CA 1
ATOM 745 C C . ASP A 1 96 ? 4.165 12.615 0.664 1.00 87.69 96 ASP A C 1
ATOM 747 O O . ASP A 1 96 ? 4.721 12.050 -0.287 1.00 87.69 96 ASP A O 1
ATOM 751 N N . LEU A 1 97 ? 3.799 11.968 1.774 1.00 91.50 97 LEU A N 1
ATOM 752 C CA . LEU A 1 97 ? 4.012 10.539 1.972 1.00 91.50 97 LEU A CA 1
ATOM 753 C C . LEU A 1 97 ? 3.318 9.719 0.882 1.00 91.50 97 LEU A C 1
ATOM 755 O O . LEU A 1 97 ? 3.950 8.879 0.243 1.00 91.50 97 LEU A O 1
ATOM 759 N N . TYR A 1 98 ? 2.032 9.968 0.643 1.00 94.38 98 TYR A N 1
ATOM 760 C CA . TYR A 1 98 ? 1.229 9.154 -0.267 1.00 94.38 98 TYR A CA 1
ATOM 761 C C . TYR A 1 98 ? 1.652 9.340 -1.717 1.00 94.38 98 TYR A C 1
ATOM 763 O O . TYR A 1 98 ? 1.624 8.385 -2.495 1.00 94.38 98 TYR A O 1
ATOM 771 N N . ARG A 1 99 ? 2.201 10.505 -2.071 1.00 91.25 99 ARG A N 1
ATOM 772 C CA . ARG A 1 99 ? 2.927 10.657 -3.333 1.00 91.25 99 ARG A CA 1
ATOM 773 C C . ARG A 1 99 ? 4.076 9.655 -3.432 1.00 91.25 99 ARG A C 1
ATOM 775 O O . ARG A 1 99 ? 4.214 9.004 -4.458 1.00 91.25 99 ARG A O 1
ATOM 782 N N . VAL A 1 100 ? 4.922 9.503 -2.421 1.00 91.94 100 VAL A N 1
ATOM 783 C CA . VAL A 1 100 ? 6.072 8.581 -2.499 1.00 91.94 100 VAL A CA 1
ATOM 784 C C . VAL A 1 100 ? 5.651 7.110 -2.530 1.00 91.94 100 VAL A C 1
ATOM 786 O O . VAL A 1 100 ? 6.292 6.308 -3.210 1.00 91.94 100 VAL A O 1
ATOM 789 N N . LEU A 1 101 ? 4.575 6.764 -1.828 1.00 94.88 101 LEU A N 1
ATOM 790 C CA . LEU A 1 101 ? 4.097 5.387 -1.712 1.00 94.88 101 LEU A CA 1
ATOM 791 C C . LEU A 1 101 ? 3.244 4.924 -2.894 1.00 94.88 101 LEU A C 1
ATOM 793 O O . LEU A 1 101 ? 3.155 3.728 -3.133 1.00 94.88 101 LEU A O 1
ATOM 797 N N . SER A 1 102 ? 2.591 5.839 -3.604 1.00 94.31 102 SER A N 1
ATOM 798 C CA . SER A 1 102 ? 1.572 5.490 -4.595 1.00 94.31 102 SER A CA 1
ATOM 799 C C . SER A 1 102 ? 2.134 5.000 -5.920 1.00 94.31 102 SER A C 1
ATOM 801 O O . SER A 1 102 ? 3.190 5.432 -6.404 1.00 94.31 102 SER A O 1
ATOM 803 N N . ARG A 1 103 ? 1.330 4.154 -6.560 1.00 92.44 103 ARG A N 1
ATOM 804 C CA . ARG A 1 103 ? 1.399 3.929 -7.999 1.00 92.44 103 ARG A CA 1
ATOM 805 C C . ARG A 1 103 ? 0.893 5.135 -8.783 1.00 92.44 103 ARG A C 1
ATOM 807 O O . ARG A 1 103 ? 0.220 6.015 -8.251 1.00 92.44 103 ARG A O 1
ATOM 814 N N . ARG A 1 104 ? 1.228 5.160 -10.067 1.00 90.94 104 ARG A N 1
ATOM 815 C CA . ARG A 1 104 ? 0.911 6.225 -11.011 1.00 90.94 104 ARG A CA 1
ATOM 816 C C . ARG A 1 104 ? 0.432 5.674 -12.332 1.00 90.94 104 ARG A C 1
ATOM 818 O O . ARG A 1 104 ? 0.874 4.611 -12.778 1.00 90.94 104 ARG A O 1
ATOM 825 N N . ASP A 1 105 ? -0.407 6.472 -12.967 1.00 87.81 105 ASP A N 1
ATOM 826 C CA . ASP A 1 105 ? -0.755 6.300 -14.363 1.00 87.81 105 ASP A CA 1
ATOM 827 C C . ASP A 1 105 ? 0.377 6.775 -15.291 1.00 87.81 105 ASP A C 1
ATOM 829 O O . ASP A 1 105 ? 1.414 7.294 -14.860 1.00 87.81 105 ASP A O 1
ATOM 833 N N . LEU A 1 106 ? 0.158 6.613 -16.595 1.00 85.19 106 LEU A N 1
ATOM 834 C CA . LEU A 1 106 ? 1.088 7.051 -17.631 1.00 85.19 106 LEU A CA 1
ATOM 835 C C . LEU A 1 106 ? 1.360 8.565 -17.629 1.00 85.19 106 LEU A C 1
ATOM 837 O O . LEU A 1 106 ? 2.387 8.967 -18.156 1.00 85.19 106 LEU A O 1
ATOM 841 N N . ASP A 1 107 ? 0.513 9.409 -17.036 1.00 84.00 107 ASP A N 1
ATOM 842 C CA . ASP A 1 107 ? 0.768 10.857 -16.929 1.00 84.00 107 ASP A CA 1
ATOM 843 C C . ASP A 1 107 ? 1.561 11.201 -15.654 1.00 84.00 107 ASP A C 1
ATOM 845 O O . ASP A 1 107 ? 1.762 12.374 -15.334 1.00 84.00 107 ASP A O 1
ATOM 849 N N . GLY A 1 108 ? 1.978 10.193 -14.882 1.00 85.31 108 GLY A N 1
ATOM 850 C CA . GLY A 1 108 ? 2.617 10.380 -13.583 1.00 85.31 108 GLY A CA 1
ATOM 851 C C . GLY A 1 108 ? 1.647 10.835 -12.489 1.00 85.31 108 GLY A C 1
ATOM 852 O O . GLY A 1 108 ? 2.098 11.235 -11.407 1.00 85.31 108 GLY A O 1
ATOM 853 N N . LYS A 1 109 ? 0.334 10.778 -12.743 1.00 89.06 109 LYS A N 1
ATOM 854 C CA . LYS A 1 109 ? -0.703 11.151 -11.782 1.00 89.06 109 LYS A CA 1
ATOM 855 C C . LYS A 1 109 ? -0.968 9.990 -10.838 1.00 89.06 109 LYS A C 1
ATOM 857 O O . LYS A 1 109 ? -0.985 8.828 -11.231 1.00 89.06 109 LYS A O 1
ATOM 862 N N . TRP A 1 110 ? -1.198 10.338 -9.584 1.00 91.75 110 TRP A N 1
ATOM 863 C CA . TRP A 1 110 ? -1.675 9.444 -8.541 1.00 91.75 110 TRP A CA 1
ATOM 864 C C . TRP A 1 110 ? -2.856 10.132 -7.856 1.00 91.75 110 TRP A C 1
ATOM 866 O O . TRP A 1 110 ? -2.980 11.359 -7.911 1.00 91.75 110 TRP A O 1
ATOM 876 N N . ALA A 1 111 ? -3.731 9.353 -7.239 1.00 92.25 111 ALA A N 1
ATOM 877 C CA . ALA A 1 111 ? -4.874 9.870 -6.507 1.00 92.25 111 ALA A CA 1
ATOM 878 C C . ALA A 1 111 ? -5.255 8.901 -5.393 1.00 92.25 111 ALA A C 1
ATOM 880 O O . ALA A 1 111 ? -4.942 7.712 -5.463 1.00 92.25 111 ALA A O 1
ATOM 881 N N . PHE A 1 112 ? -5.959 9.418 -4.392 1.00 94.75 112 PHE A N 1
ATOM 882 C CA . PHE A 1 112 ? -6.672 8.569 -3.455 1.00 94.75 112 PHE A CA 1
ATOM 883 C C . PHE A 1 112 ? -7.891 7.940 -4.125 1.00 94.75 112 PHE A C 1
ATOM 885 O O . PHE A 1 112 ? -8.666 8.631 -4.794 1.00 94.75 112 PHE A O 1
ATOM 892 N N . ASP A 1 113 ? -8.103 6.659 -3.852 1.00 93.25 113 ASP A N 1
ATOM 893 C CA . ASP A 1 113 ? -9.422 6.068 -3.912 1.00 93.25 113 ASP A CA 1
ATOM 894 C C . ASP A 1 113 ? -10.177 6.369 -2.612 1.00 93.25 113 ASP A C 1
ATOM 896 O O . ASP A 1 113 ? -9.713 6.092 -1.504 1.00 93.25 113 ASP A O 1
ATOM 900 N N . HIS A 1 114 ? -11.342 6.988 -2.743 1.00 95.56 114 HIS A N 1
ATOM 901 C CA . HIS A 1 114 ? -12.117 7.475 -1.612 1.00 95.56 114 HIS A CA 1
ATOM 902 C C . HIS A 1 114 ? -13.291 6.549 -1.323 1.00 95.56 114 HIS A C 1
ATOM 904 O O . HIS A 1 114 ? -14.021 6.129 -2.229 1.00 95.56 114 HIS A O 1
ATOM 910 N N . PHE A 1 115 ? -13.504 6.271 -0.041 1.00 95.06 115 PHE A N 1
ATOM 911 C CA . PHE A 1 115 ? -14.658 5.536 0.452 1.00 95.06 115 PHE A CA 1
ATOM 912 C C . PHE A 1 115 ? -15.459 6.397 1.416 1.00 95.06 115 PHE A C 1
ATOM 914 O O . PHE A 1 115 ? -14.935 7.228 2.160 1.00 95.06 115 PHE A O 1
ATOM 921 N N . SER A 1 116 ? -16.765 6.204 1.363 1.00 95.69 116 SER A N 1
ATOM 922 C CA . SER A 1 116 ? -17.764 7.067 1.959 1.00 95.69 116 SER A CA 1
ATOM 923 C C . SER A 1 116 ? -18.789 6.284 2.744 1.00 95.69 116 SER A C 1
ATOM 925 O O . SER A 1 116 ? -19.061 5.114 2.466 1.00 95.69 116 SER A O 1
ATOM 927 N N . ASN A 1 117 ? -19.415 6.980 3.682 1.00 95.44 117 ASN A N 1
ATOM 928 C CA . ASN A 1 117 ? -20.473 6.440 4.506 1.00 95.44 117 ASN A CA 1
ATOM 929 C C . ASN A 1 117 ? -21.745 7.281 4.350 1.00 95.44 117 ASN A C 1
ATOM 931 O O . ASN A 1 117 ? -21.858 8.384 4.880 1.00 95.44 117 ASN A O 1
ATOM 935 N N . ALA A 1 118 ? -22.733 6.728 3.644 1.00 94.62 118 ALA A N 1
ATOM 936 C CA . ALA A 1 118 ? -24.026 7.372 3.406 1.00 94.62 118 ALA A CA 1
ATOM 937 C C . ALA A 1 118 ? -24.850 7.612 4.684 1.00 94.62 118 ALA A C 1
ATOM 939 O O . ALA A 1 118 ? -25.805 8.383 4.653 1.00 94.62 118 ALA A O 1
ATOM 940 N N . ARG A 1 119 ? -24.508 6.957 5.803 1.00 95.88 119 ARG A N 1
ATOM 941 C CA . ARG A 1 119 ? -25.186 7.156 7.094 1.00 95.88 119 ARG A CA 1
ATOM 942 C C . ARG A 1 119 ? -24.655 8.357 7.872 1.00 95.88 119 ARG A C 1
ATOM 944 O O . ARG A 1 119 ? -25.242 8.714 8.889 1.00 95.88 119 ARG A O 1
ATOM 951 N N . VAL A 1 120 ? -23.550 8.957 7.434 1.00 96.62 120 VAL A N 1
ATOM 952 C CA . VAL A 1 120 ? -23.075 10.223 7.990 1.00 96.62 120 VAL A CA 1
ATOM 953 C C . VAL A 1 120 ? -23.931 11.326 7.381 1.00 96.62 120 VAL A C 1
ATOM 955 O O . VAL A 1 120 ? -23.875 11.560 6.175 1.00 96.62 120 VAL A O 1
ATOM 958 N N . THR A 1 121 ? -24.772 11.953 8.199 1.00 96.19 121 THR A N 1
ATOM 959 C CA . THR A 1 121 ? -25.587 13.100 7.785 1.00 96.19 121 THR A CA 1
ATOM 960 C C . THR A 1 121 ? -24.737 14.369 7.748 1.00 96.19 121 THR A C 1
ATOM 962 O O . THR A 1 121 ? -23.653 14.405 8.332 1.00 96.19 121 THR A O 1
ATOM 965 N N . ASP A 1 122 ? -25.235 15.420 7.095 1.00 97.44 122 ASP A N 1
ATOM 966 C CA . ASP A 1 122 ? -24.557 16.724 7.087 1.00 97.44 122 ASP A CA 1
ATOM 967 C C . ASP A 1 122 ? -24.418 17.282 8.508 1.00 97.44 122 ASP A C 1
ATOM 969 O O . ASP A 1 122 ? -23.335 17.704 8.891 1.00 97.44 122 ASP A O 1
ATOM 973 N N . GLU A 1 123 ? -25.452 17.129 9.341 1.00 96.06 123 GLU A N 1
ATOM 974 C CA . GLU A 1 123 ? -25.398 17.505 10.759 1.00 96.06 123 GLU A CA 1
ATOM 975 C C . GLU A 1 123 ? -24.271 16.777 11.514 1.00 96.06 123 GLU A C 1
ATOM 977 O O . GLU A 1 123 ? -23.512 17.402 12.254 1.00 96.06 123 GLU A O 1
ATOM 982 N N . ILE A 1 124 ? -24.122 15.457 11.319 1.00 96.44 124 ILE A N 1
ATOM 983 C CA . ILE A 1 124 ? -23.035 14.696 11.951 1.00 96.44 124 ILE A CA 1
ATOM 984 C C . ILE A 1 124 ? -21.687 15.201 11.439 1.00 96.44 124 ILE A C 1
ATOM 986 O O . ILE A 1 124 ? -20.782 15.413 12.243 1.00 96.44 124 ILE A O 1
ATOM 990 N N . ALA A 1 125 ? -21.551 15.402 10.126 1.00 97.31 125 ALA A N 1
ATOM 991 C CA . ALA A 1 125 ? -20.301 15.841 9.521 1.00 97.31 125 ALA A CA 1
ATOM 992 C C . ALA A 1 125 ? -19.876 17.239 9.995 1.00 97.31 125 ALA A C 1
ATOM 994 O O . ALA A 1 125 ? -18.690 17.461 10.248 1.00 97.31 125 ALA A O 1
ATOM 995 N N . GLU A 1 126 ? -20.822 18.164 10.144 1.00 96.62 126 GLU A N 1
ATOM 996 C CA . GLU A 1 126 ? -20.584 19.507 10.676 1.00 96.62 126 GLU A CA 1
ATOM 997 C C . GLU A 1 126 ? -20.205 19.448 12.158 1.00 96.62 126 GLU A C 1
ATOM 999 O O . GLU A 1 126 ? -19.132 19.917 12.542 1.00 96.62 126 GLU A O 1
ATOM 1004 N N . ARG A 1 127 ? -21.026 18.793 12.989 1.00 95.56 127 ARG A N 1
ATOM 1005 C CA . ARG A 1 127 ? -20.810 18.709 14.445 1.00 95.56 127 ARG A CA 1
ATOM 1006 C C . ARG A 1 127 ? -19.530 17.978 14.828 1.00 95.56 127 ARG A C 1
ATOM 1008 O O . ARG A 1 127 ? -18.921 18.309 15.841 1.00 95.56 127 ARG A O 1
ATOM 1015 N N . SER A 1 128 ? -19.123 16.976 14.053 1.00 95.56 128 SER A N 1
ATOM 1016 C CA . SER A 1 128 ? -17.895 16.222 14.312 1.00 95.56 128 SER A CA 1
ATOM 1017 C C . SER A 1 128 ? -16.644 16.885 13.719 1.00 95.56 128 SER A C 1
ATOM 1019 O O . SER A 1 128 ? -15.543 16.363 13.898 1.00 95.56 128 SER A O 1
ATOM 1021 N N . GLY A 1 129 ? -16.800 17.960 12.935 1.00 96.31 129 GLY A N 1
ATOM 1022 C CA . GLY A 1 129 ? -15.725 18.612 12.180 1.00 96.31 129 GLY A CA 1
ATOM 1023 C C . GLY A 1 129 ? -15.269 17.866 10.917 1.00 96.31 129 GLY A C 1
ATOM 1024 O O . GLY A 1 129 ? -14.272 18.256 10.311 1.00 96.31 129 GLY A O 1
ATOM 1025 N N . LEU A 1 130 ? -15.972 16.806 10.491 1.00 97.69 130 LEU A N 1
ATOM 1026 C CA . LEU A 1 130 ? -15.636 16.061 9.268 1.00 97.69 130 LEU A CA 1
ATOM 1027 C C . LEU A 1 130 ? -15.724 16.955 8.030 1.00 97.69 130 LEU A C 1
ATOM 1029 O O . LEU A 1 130 ? -14.872 16.861 7.149 1.00 97.69 130 LEU A O 1
ATOM 1033 N N . ALA A 1 131 ? -16.725 17.838 7.992 1.00 97.50 131 ALA A N 1
ATOM 1034 C CA . ALA A 1 131 ? -16.952 18.763 6.886 1.00 97.50 131 ALA A CA 1
ATOM 1035 C C . ALA A 1 131 ? -15.757 19.697 6.620 1.00 97.50 131 ALA A C 1
ATOM 1037 O O . ALA A 1 131 ? -15.584 20.164 5.500 1.00 97.50 131 ALA A O 1
ATOM 1038 N N . GLY A 1 132 ? -14.900 19.932 7.622 1.00 97.69 132 GLY A N 1
ATOM 1039 C CA . GLY A 1 132 ? -13.695 20.750 7.476 1.00 97.69 132 GLY A CA 1
ATOM 1040 C C . GLY A 1 132 ? -12.489 20.022 6.873 1.00 97.69 132 GLY A C 1
ATOM 1041 O O . GLY A 1 132 ? -11.530 20.677 6.475 1.00 97.69 132 GLY A O 1
ATOM 1042 N N . ILE A 1 133 ? -12.502 18.685 6.814 1.00 96.31 133 ILE A N 1
ATOM 1043 C CA . ILE A 1 133 ? -11.364 17.877 6.326 1.00 96.31 133 ILE A CA 1
ATOM 1044 C C . ILE A 1 133 ? -11.731 16.914 5.194 1.00 96.31 133 ILE A C 1
ATOM 1046 O O . ILE A 1 133 ? -10.870 16.179 4.705 1.00 96.31 133 ILE A O 1
ATOM 1050 N N . SER A 1 134 ? -13.008 16.868 4.828 1.00 97.50 134 SER A N 1
ATOM 1051 C CA . SER A 1 134 ? -13.583 15.886 3.923 1.00 97.50 134 SER A CA 1
ATOM 1052 C C . SER A 1 134 ? -14.661 16.521 3.049 1.00 97.50 134 SER A C 1
ATOM 1054 O O . SER A 1 134 ? -14.984 17.697 3.185 1.00 97.50 134 SER A O 1
ATOM 1056 N N . GLN A 1 135 ? -15.219 15.736 2.136 1.00 97.31 135 GLN A N 1
ATOM 1057 C CA . GLN A 1 135 ? -16.247 16.161 1.196 1.00 97.31 135 GLN A CA 1
ATOM 1058 C C . GLN A 1 135 ? -17.280 15.056 0.988 1.00 97.31 135 GLN A C 1
ATOM 1060 O O . GLN A 1 135 ? -17.063 13.896 1.350 1.00 97.31 135 GLN A O 1
ATOM 1065 N N . ARG A 1 136 ? -18.402 15.408 0.362 1.00 96.62 136 ARG A N 1
ATOM 1066 C CA . ARG A 1 136 ? -19.357 14.424 -0.147 1.00 96.62 136 ARG A CA 1
ATOM 1067 C C . ARG A 1 136 ? -18.927 13.927 -1.519 1.00 96.62 136 ARG A C 1
ATOM 1069 O O . ARG A 1 136 ? -18.390 14.679 -2.326 1.00 96.62 136 ARG A O 1
ATOM 1076 N N . GLN A 1 137 ? -19.243 12.672 -1.798 1.00 95.44 137 GLN A N 1
ATOM 1077 C CA . GLN A 1 137 ? -19.158 12.108 -3.139 1.00 95.44 137 GLN A CA 1
ATOM 1078 C C . GLN A 1 137 ? -20.399 11.286 -3.465 1.00 95.44 137 GLN A C 1
ATOM 1080 O O . GLN A 1 137 ? -21.142 10.839 -2.585 1.00 95.44 137 GLN A O 1
ATOM 1085 N N . GLN A 1 138 ? -20.584 11.074 -4.762 1.00 95.56 138 GLN A N 1
ATOM 1086 C CA . GLN A 1 138 ? -21.619 10.223 -5.312 1.00 95.56 138 GLN A CA 1
ATOM 1087 C C . GLN A 1 138 ? -20.959 9.166 -6.193 1.00 95.56 138 GLN A C 1
ATOM 1089 O O . GLN A 1 138 ? -20.283 9.484 -7.170 1.00 95.56 138 GLN A O 1
ATOM 1094 N N . GLY A 1 139 ? -21.163 7.905 -5.833 1.00 89.75 139 GLY A N 1
ATOM 1095 C CA . GLY A 1 139 ? -20.752 6.754 -6.620 1.00 89.75 139 GLY A CA 1
ATOM 1096 C C . GLY A 1 139 ? -21.906 6.228 -7.463 1.00 89.75 139 GLY A C 1
ATOM 1097 O O . GLY A 1 139 ? -23.063 6.632 -7.301 1.00 89.75 139 GLY A O 1
ATOM 1098 N N . LYS A 1 140 ? -21.593 5.279 -8.347 1.00 87.69 140 LYS A N 1
ATOM 1099 C CA . LYS A 1 140 ? -22.620 4.489 -9.029 1.00 87.69 140 LYS A CA 1
ATOM 1100 C C . LYS A 1 140 ? -23.373 3.626 -8.010 1.00 87.69 140 LYS A C 1
ATOM 1102 O O . LYS A 1 140 ? -22.800 3.209 -7.006 1.00 87.69 140 LYS A O 1
ATOM 1107 N N . ALA A 1 141 ? -24.652 3.358 -8.273 1.00 80.44 141 ALA A N 1
ATOM 1108 C CA . ALA A 1 141 ? -25.532 2.642 -7.345 1.00 80.44 141 ALA A CA 1
ATOM 1109 C C . ALA A 1 141 ? -25.072 1.204 -7.038 1.00 80.44 141 ALA A C 1
ATOM 1111 O O . ALA A 1 141 ? -25.394 0.659 -5.985 1.00 80.44 141 ALA A O 1
ATOM 1112 N N . ASP A 1 142 ? -24.314 0.596 -7.946 1.00 78.44 142 ASP A N 1
ATOM 1113 C CA . ASP A 1 142 ? -23.772 -0.755 -7.840 1.00 78.44 142 ASP A CA 1
ATOM 1114 C C . ASP A 1 142 ? -22.424 -0.830 -7.105 1.00 78.44 142 ASP A C 1
ATOM 1116 O O . ASP A 1 142 ? -21.935 -1.933 -6.864 1.00 78.44 142 ASP A O 1
ATOM 1120 N N . VAL A 1 143 ? -21.842 0.307 -6.700 1.00 77.12 143 VAL A N 1
ATOM 1121 C CA . VAL A 1 143 ? -20.554 0.347 -5.994 1.00 77.12 143 VAL A CA 1
ATOM 1122 C C . VAL A 1 143 ? -20.755 0.742 -4.532 1.00 77.12 143 VAL A C 1
ATOM 1124 O O . VAL A 1 143 ? -21.120 1.875 -4.202 1.00 77.12 143 VAL A O 1
ATOM 1127 N N . GLN A 1 144 ? -20.504 -0.210 -3.632 1.00 83.94 144 GLN A N 1
ATOM 1128 C CA . GLN A 1 144 ? -20.630 0.008 -2.193 1.00 83.94 144 GLN A CA 1
ATOM 1129 C C . GLN A 1 144 ? -19.558 0.964 -1.667 1.00 83.94 144 GLN A C 1
ATOM 1131 O O . GLN A 1 144 ? -18.446 1.032 -2.182 1.00 83.94 144 GLN A O 1
ATOM 1136 N N . GLY A 1 145 ? -19.909 1.720 -0.623 1.00 87.38 145 GLY A N 1
ATOM 1137 C CA . GLY A 1 145 ? -18.966 2.618 0.040 1.00 87.38 145 GLY A CA 1
ATOM 1138 C C . GLY A 1 145 ? -18.482 3.774 -0.835 1.00 87.38 145 GLY A C 1
ATOM 1139 O O . GLY A 1 145 ? -17.453 4.353 -0.525 1.00 87.38 145 GLY A O 1
ATOM 1140 N N . LYS A 1 146 ? -19.178 4.129 -1.925 1.00 93.75 146 LYS A N 1
ATOM 1141 C CA . LYS A 1 146 ? -18.795 5.256 -2.800 1.00 93.75 146 LYS A CA 1
ATOM 1142 C C . LYS A 1 146 ? -19.754 6.444 -2.773 1.00 93.75 146 LYS A C 1
ATOM 1144 O O . LYS A 1 146 ? -19.515 7.402 -3.497 1.00 93.75 146 LYS A O 1
ATOM 1149 N N . SER A 1 147 ? -20.794 6.420 -1.943 1.00 94.56 147 SER A N 1
ATOM 1150 C CA . SER A 1 147 ? -21.746 7.532 -1.808 1.00 94.56 147 SER A CA 1
ATOM 1151 C C . SER A 1 147 ? -21.865 7.979 -0.353 1.00 94.56 147 SER A C 1
ATOM 1153 O O . SER A 1 147 ? -21.886 7.138 0.547 1.00 94.56 147 SER A O 1
ATOM 1155 N N . GLY A 1 148 ? -21.958 9.291 -0.128 1.00 96.06 148 GLY A N 1
ATOM 1156 C CA . GLY A 1 148 ? -22.027 9.905 1.203 1.00 96.06 148 GLY A CA 1
ATOM 1157 C C . GLY A 1 148 ? -20.822 10.789 1.509 1.00 96.06 148 GLY A C 1
ATOM 1158 O O . GLY A 1 148 ? -20.119 11.228 0.599 1.00 96.06 148 GLY A O 1
ATOM 1159 N N . TRP A 1 149 ? -20.591 11.053 2.794 1.00 97.94 149 TRP A N 1
ATOM 1160 C CA . TRP A 1 149 ? -19.379 11.736 3.243 1.00 97.94 149 TRP A CA 1
ATOM 1161 C C . TRP A 1 149 ? -18.180 10.804 3.164 1.00 97.94 149 TRP A C 1
ATOM 1163 O O . TRP A 1 149 ? -18.261 9.661 3.622 1.00 97.94 149 TRP A O 1
ATOM 1173 N N . VAL A 1 150 ? -17.073 11.301 2.614 1.00 97.81 150 VAL A N 1
ATOM 1174 C CA . VAL A 1 150 ? -15.813 10.564 2.550 1.00 97.81 150 VAL A CA 1
ATOM 1175 C C . VAL A 1 150 ? -15.283 10.363 3.965 1.00 97.81 150 VAL A C 1
ATOM 1177 O O . VAL A 1 150 ? -15.099 11.306 4.735 1.00 97.81 150 VAL A O 1
ATOM 1180 N N . THR A 1 151 ? -15.042 9.110 4.318 1.00 97.00 151 THR A N 1
ATOM 1181 C CA . THR A 1 151 ? -14.550 8.719 5.641 1.00 97.00 151 THR A CA 1
ATOM 1182 C C . THR A 1 151 ? -13.287 7.881 5.576 1.00 97.00 151 THR A C 1
ATOM 1184 O O . THR A 1 151 ? -12.672 7.666 6.617 1.00 97.00 151 THR A O 1
ATOM 1187 N N . SER A 1 152 ? -12.886 7.438 4.386 1.00 95.88 152 SER A N 1
ATOM 1188 C CA . SER A 1 152 ? -11.605 6.778 4.156 1.00 95.88 152 SER A CA 1
ATOM 1189 C C . SER A 1 152 ? -11.02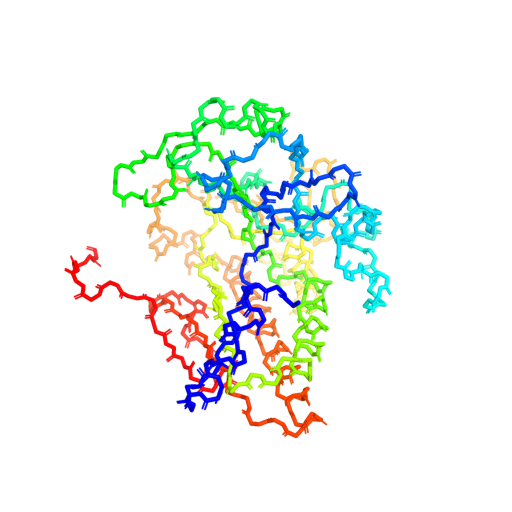5 7.202 2.815 1.00 95.88 152 SER A C 1
ATOM 1191 O O . SER A 1 152 ? -11.759 7.499 1.870 1.00 95.88 152 SER A O 1
ATOM 1193 N N . ARG A 1 153 ? -9.701 7.203 2.734 1.00 95.56 153 ARG A N 1
ATOM 1194 C CA . ARG A 1 153 ? -8.939 7.475 1.519 1.00 95.56 153 ARG A CA 1
ATOM 1195 C C . ARG A 1 153 ? -7.755 6.521 1.473 1.00 95.56 153 ARG A C 1
ATOM 1197 O O . ARG A 1 153 ? -7.032 6.420 2.460 1.00 95.56 153 ARG A O 1
ATOM 1204 N N . LEU A 1 154 ? -7.578 5.820 0.364 1.00 94.62 154 LEU A N 1
ATOM 1205 C CA . LEU A 1 154 ? -6.564 4.782 0.192 1.00 94.62 154 LEU A CA 1
ATOM 1206 C C . LEU A 1 154 ? -5.791 5.026 -1.102 1.00 94.62 154 LEU A C 1
ATOM 1208 O O . LEU A 1 154 ? -6.310 5.625 -2.039 1.00 94.62 154 LEU A O 1
ATOM 1212 N N . ILE A 1 155 ? -4.543 4.588 -1.161 1.00 94.50 155 ILE A N 1
ATOM 1213 C CA . ILE A 1 155 ? -3.762 4.520 -2.395 1.00 94.50 155 ILE A CA 1
ATOM 1214 C C . ILE A 1 155 ? -3.353 3.075 -2.647 1.00 94.50 155 ILE A C 1
ATOM 1216 O O . ILE A 1 155 ? -3.007 2.363 -1.709 1.00 94.50 155 ILE A O 1
ATOM 1220 N N . HIS A 1 156 ? -3.280 2.677 -3.915 1.00 92.25 156 HIS A N 1
ATOM 1221 C CA . HIS A 1 156 ? -2.563 1.460 -4.279 1.00 92.25 156 HIS A CA 1
ATOM 1222 C C . HIS A 1 156 ? -1.056 1.715 -4.254 1.00 92.25 156 HIS A C 1
ATOM 1224 O O . HIS A 1 156 ? -0.565 2.696 -4.833 1.00 92.25 156 HIS A O 1
ATOM 1230 N N . VAL A 1 157 ? -0.313 0.822 -3.609 1.00 94.50 157 VAL A N 1
ATOM 1231 C CA . VAL A 1 157 ? 1.092 1.068 -3.272 1.00 94.50 157 VAL A CA 1
ATOM 1232 C C . VAL A 1 157 ? 2.065 0.593 -4.337 1.00 94.50 157 VAL A C 1
ATOM 1234 O O . VAL A 1 157 ? 1.907 -0.464 -4.945 1.00 94.50 157 VAL A O 1
ATOM 1237 N N . ASP A 1 158 ? 3.116 1.366 -4.564 1.00 94.25 158 ASP A N 1
ATOM 1238 C CA . ASP A 1 158 ? 4.267 0.968 -5.357 1.00 94.25 158 ASP A CA 1
ATOM 1239 C C . ASP A 1 158 ? 5.045 -0.133 -4.620 1.00 94.25 158 ASP A C 1
ATOM 1241 O O . ASP A 1 158 ? 5.828 0.151 -3.714 1.00 94.25 158 ASP A O 1
ATOM 1245 N N . PHE A 1 159 ? 4.868 -1.394 -5.029 1.00 93.81 159 PHE A N 1
ATOM 1246 C CA . PHE A 1 159 ? 5.615 -2.529 -4.467 1.00 93.81 159 PHE A CA 1
ATOM 1247 C C . PHE A 1 159 ? 7.130 -2.452 -4.696 1.00 93.81 159 PHE A C 1
ATOM 1249 O O . PHE A 1 159 ? 7.877 -3.198 -4.071 1.00 93.81 159 PHE A O 1
ATOM 1256 N N . GLY A 1 160 ? 7.605 -1.534 -5.545 1.00 94.25 160 GLY A N 1
ATOM 1257 C CA . GLY A 1 160 ? 9.026 -1.220 -5.652 1.00 94.25 160 GLY A CA 1
ATOM 1258 C C . GLY A 1 160 ? 9.584 -0.446 -4.461 1.00 94.25 160 GLY A C 1
ATOM 1259 O O . GLY A 1 160 ? 10.799 -0.305 -4.374 1.00 94.25 160 GLY A O 1
ATOM 1260 N N . ASN A 1 161 ? 8.744 0.063 -3.554 1.00 95.50 161 ASN A N 1
ATOM 1261 C CA . ASN A 1 161 ? 9.185 0.854 -2.410 1.00 95.50 161 ASN A CA 1
ATOM 1262 C C . ASN A 1 161 ? 9.769 -0.035 -1.289 1.00 95.50 161 ASN A C 1
ATOM 1264 O O . ASN A 1 161 ? 9.011 -0.724 -0.595 1.00 95.50 161 ASN A O 1
ATOM 1268 N N . PRO A 1 162 ? 11.092 0.019 -1.036 1.00 94.81 162 PRO A N 1
ATOM 1269 C CA . PRO A 1 162 ? 11.727 -0.837 -0.037 1.00 94.81 162 PRO A CA 1
ATOM 1270 C C . PRO A 1 162 ? 11.369 -0.436 1.399 1.00 94.81 162 PRO A C 1
ATOM 1272 O O . PRO A 1 162 ? 11.264 -1.295 2.270 1.00 94.81 162 PRO A O 1
ATOM 1275 N N . GLN A 1 163 ? 11.134 0.853 1.655 1.00 94.25 163 GLN A N 1
ATOM 1276 C CA . GLN A 1 163 ? 10.799 1.343 2.992 1.00 94.25 163 GLN A CA 1
ATOM 1277 C C . GLN A 1 163 ? 9.390 0.914 3.409 1.00 94.25 163 GLN A C 1
ATOM 1279 O O . GLN A 1 163 ? 9.149 0.653 4.586 1.00 94.25 163 GLN A O 1
ATOM 1284 N N . LEU A 1 164 ? 8.464 0.806 2.449 1.00 94.94 164 LEU A N 1
ATOM 1285 C CA . LEU A 1 164 ? 7.110 0.336 2.730 1.00 94.94 164 LEU A CA 1
ATOM 1286 C C . LEU A 1 164 ? 7.128 -1.153 3.052 1.00 94.94 164 LEU A C 1
ATOM 1288 O O . LEU A 1 164 ? 6.472 -1.576 3.996 1.00 94.94 164 LEU A O 1
ATOM 1292 N N . LEU A 1 165 ? 7.913 -1.933 2.308 1.00 95.62 165 LEU A N 1
ATOM 1293 C CA . LEU A 1 165 ? 8.121 -3.343 2.610 1.00 95.62 165 LEU A CA 1
ATOM 1294 C C . LEU A 1 165 ? 8.692 -3.537 4.018 1.00 95.62 165 LEU A C 1
ATOM 1296 O O . LEU A 1 165 ? 8.177 -4.341 4.791 1.00 95.62 165 LEU A O 1
ATOM 1300 N N . ASP A 1 166 ? 9.724 -2.772 4.374 1.00 94.75 166 ASP A N 1
ATOM 1301 C CA . ASP A 1 166 ? 10.311 -2.839 5.710 1.00 94.75 166 ASP A CA 1
ATOM 1302 C C . ASP A 1 166 ? 9.300 -2.447 6.798 1.00 94.75 166 ASP A C 1
ATOM 1304 O O . ASP A 1 166 ? 9.273 -3.083 7.854 1.00 94.75 166 ASP A O 1
ATOM 1308 N N . TYR A 1 167 ? 8.439 -1.454 6.541 1.00 93.81 167 TYR A N 1
ATOM 1309 C CA . TYR A 1 167 ? 7.321 -1.121 7.425 1.00 93.81 167 TYR A CA 1
ATOM 1310 C C . TYR A 1 167 ? 6.365 -2.310 7.597 1.00 93.81 167 TYR A C 1
ATOM 1312 O O . TYR A 1 167 ? 6.174 -2.739 8.736 1.00 93.81 167 TYR A O 1
ATOM 1320 N N . GLN A 1 168 ? 5.840 -2.892 6.509 1.00 95.19 168 GLN A N 1
ATOM 1321 C CA . GLN A 1 168 ? 4.881 -4.005 6.594 1.00 95.19 168 GLN A CA 1
ATOM 1322 C C . GLN A 1 168 ? 5.480 -5.202 7.349 1.00 95.19 168 GLN A C 1
ATOM 1324 O O . GLN A 1 168 ? 4.841 -5.789 8.222 1.00 95.19 168 GLN A O 1
ATOM 1329 N N . CYS A 1 169 ? 6.742 -5.544 7.066 1.00 95.81 169 CYS A N 1
ATOM 1330 C CA . CYS A 1 169 ? 7.451 -6.628 7.748 1.00 95.81 169 CYS A CA 1
ATOM 1331 C C . CYS A 1 169 ? 7.591 -6.373 9.256 1.00 95.81 169 CYS A C 1
ATOM 1333 O O . CYS A 1 169 ? 7.413 -7.291 10.058 1.00 95.81 169 CYS A O 1
ATOM 1335 N N . ARG A 1 170 ? 7.903 -5.138 9.671 1.00 94.06 170 ARG A N 1
ATOM 1336 C CA . ARG A 1 170 ? 8.010 -4.803 11.101 1.00 94.06 170 ARG A CA 1
ATOM 1337 C C . ARG A 1 170 ? 6.652 -4.733 11.784 1.00 94.06 170 ARG A C 1
ATOM 1339 O O . ARG A 1 170 ? 6.541 -5.137 12.942 1.00 94.06 170 ARG A O 1
ATOM 1346 N N . GLU A 1 171 ? 5.634 -4.231 11.098 1.00 93.94 171 GLU A N 1
ATOM 1347 C CA . GLU A 1 171 ? 4.273 -4.190 11.620 1.00 93.94 171 GLU A CA 1
ATOM 1348 C C . GLU A 1 171 ? 3.740 -5.594 11.878 1.00 93.94 171 GLU A C 1
ATOM 1350 O O . GLU A 1 171 ? 3.365 -5.892 13.016 1.00 93.94 171 GLU A O 1
ATOM 1355 N N . ILE A 1 172 ? 3.809 -6.495 10.898 1.00 96.06 172 ILE A N 1
ATOM 1356 C CA . ILE A 1 172 ? 3.321 -7.858 11.107 1.00 96.06 172 ILE A CA 1
ATOM 1357 C C . ILE A 1 172 ? 4.120 -8.601 12.183 1.00 96.06 172 ILE A C 1
ATOM 1359 O O . ILE A 1 172 ? 3.526 -9.249 13.050 1.00 96.06 172 ILE A O 1
ATOM 1363 N N . ALA A 1 173 ? 5.444 -8.418 12.219 1.00 95.75 173 ALA A N 1
ATOM 1364 C CA . ALA A 1 173 ? 6.295 -9.011 13.246 1.00 95.75 173 ALA A CA 1
ATOM 1365 C C . ALA A 1 173 ? 5.970 -8.505 14.661 1.00 95.75 173 ALA A C 1
ATOM 1367 O O . ALA A 1 173 ? 6.156 -9.234 15.635 1.00 95.75 173 ALA A O 1
ATOM 1368 N N . ARG A 1 174 ? 5.442 -7.283 14.798 1.00 93.75 174 ARG A N 1
ATOM 1369 C CA . ARG A 1 174 ? 4.964 -6.743 16.078 1.00 93.75 174 ARG A CA 1
ATOM 1370 C C . ARG A 1 174 ? 3.554 -7.225 16.423 1.00 93.75 174 ARG A C 1
ATOM 1372 O O . ARG A 1 174 ? 3.263 -7.472 17.596 1.00 93.75 174 ARG A O 1
ATOM 1379 N N . LEU A 1 175 ? 2.663 -7.324 15.437 1.00 94.06 175 LEU A N 1
ATOM 1380 C CA . LEU A 1 175 ? 1.262 -7.693 15.654 1.00 94.06 175 LEU A CA 1
ATOM 1381 C C . LEU A 1 175 ? 1.102 -9.166 16.043 1.00 94.06 175 LEU A C 1
ATOM 1383 O O . LEU A 1 175 ? 0.316 -9.457 16.945 1.00 94.06 175 LEU A O 1
ATOM 1387 N N . ILE A 1 176 ? 1.863 -10.081 15.438 1.00 97.06 176 ILE A N 1
ATOM 1388 C CA . ILE A 1 176 ? 1.764 -11.526 15.706 1.00 97.06 176 ILE A CA 1
ATOM 1389 C C . ILE A 1 176 ? 1.958 -11.883 17.189 1.00 97.06 176 ILE A C 1
ATOM 1391 O O . ILE A 1 176 ? 1.039 -12.467 17.764 1.00 97.06 176 ILE A O 1
ATOM 1395 N N . PRO A 1 177 ? 3.073 -11.538 17.863 1.00 96.06 177 PRO A N 1
ATOM 1396 C CA . PRO A 1 177 ? 3.251 -11.886 19.274 1.00 96.06 177 PRO A CA 1
ATOM 1397 C C . PRO A 1 177 ? 2.228 -11.190 20.179 1.00 96.06 177 PRO A C 1
ATOM 1399 O O . PRO A 1 177 ? 1.832 -11.751 21.199 1.00 96.06 177 PRO A O 1
ATOM 1402 N N . LYS A 1 178 ? 1.771 -9.990 19.798 1.00 93.44 178 LYS A N 1
ATOM 1403 C CA . LYS A 1 178 ? 0.800 -9.204 20.567 1.00 93.44 178 LYS A CA 1
ATOM 1404 C C . LYS A 1 178 ? -0.615 -9.780 20.500 1.00 93.44 178 LYS A C 1
ATOM 1406 O O . LYS A 1 178 ? -1.312 -9.775 21.509 1.00 93.44 178 LYS A O 1
ATOM 1411 N N . LEU A 1 179 ? -1.057 -10.206 19.319 1.00 93.88 179 LEU A N 1
ATOM 1412 C CA . LEU A 1 179 ? -2.435 -10.649 19.075 1.00 93.88 179 LEU A CA 1
ATOM 1413 C C . LEU A 1 179 ? -2.583 -12.175 19.102 1.00 93.88 179 LEU A C 1
ATOM 1415 O O . LEU A 1 179 ? -3.692 -12.670 19.308 1.00 93.88 179 LEU A O 1
ATOM 1419 N N . ARG A 1 180 ? -1.478 -12.907 18.907 1.00 95.19 180 ARG A N 1
ATOM 1420 C CA . ARG A 1 180 ? -1.409 -14.372 18.787 1.00 95.19 180 ARG A CA 1
ATOM 1421 C C . ARG A 1 180 ? -2.510 -14.934 17.866 1.00 95.19 180 ARG A C 1
ATOM 1423 O O . ARG A 1 180 ? -3.325 -15.740 18.328 1.00 95.19 180 ARG A O 1
ATOM 1430 N N . PRO A 1 181 ? -2.599 -14.459 16.608 1.00 96.75 181 PRO A N 1
ATOM 1431 C CA . PRO A 1 181 ? -3.638 -14.894 15.681 1.00 96.75 181 PRO A CA 1
ATOM 1432 C C . PRO A 1 181 ? -3.417 -16.345 15.236 1.00 96.75 181 PRO A C 1
ATOM 1434 O O . PRO A 1 181 ? -2.277 -16.792 15.147 1.00 96.75 181 PRO A O 1
ATOM 1437 N N . ASP A 1 182 ? -4.500 -17.051 14.909 1.00 96.62 182 ASP A N 1
ATOM 1438 C CA . ASP A 1 182 ? -4.429 -18.357 14.233 1.00 96.62 182 ASP A CA 1
ATOM 1439 C C . ASP A 1 182 ? -4.078 -18.198 12.743 1.00 96.62 182 ASP A C 1
ATOM 1441 O O . ASP A 1 182 ? -3.610 -19.128 12.087 1.00 96.62 182 ASP A O 1
ATOM 1445 N N . GLY A 1 183 ? -4.306 -17.007 12.188 1.00 96.50 183 GLY A N 1
ATOM 1446 C CA . GLY A 1 183 ? -3.873 -16.685 10.841 1.00 96.50 183 GLY A CA 1
ATOM 1447 C C . GLY A 1 183 ? -3.962 -15.209 10.486 1.00 96.50 183 GLY A C 1
ATOM 1448 O O . GLY A 1 183 ? -4.555 -14.402 11.202 1.00 96.50 183 GLY A O 1
ATOM 1449 N N . ILE A 1 184 ? -3.362 -14.864 9.356 1.00 97.06 184 ILE A N 1
ATOM 1450 C CA . ILE A 1 184 ? -3.366 -13.536 8.753 1.00 97.06 184 ILE A CA 1
ATOM 1451 C C . ILE A 1 184 ? -4.060 -13.651 7.407 1.00 97.06 184 ILE A C 1
ATOM 1453 O O . ILE A 1 184 ? -3.619 -14.415 6.558 1.00 97.06 184 ILE A O 1
ATOM 1457 N N . HIS A 1 185 ? -5.118 -12.882 7.208 1.00 95.25 185 HIS A N 1
ATOM 1458 C CA . HIS A 1 185 ? -5.703 -12.658 5.900 1.00 95.25 185 HIS A CA 1
ATOM 1459 C C . HIS A 1 185 ? -5.056 -11.406 5.306 1.00 95.25 185 HIS A C 1
ATOM 1461 O O . HIS A 1 185 ? -5.379 -10.291 5.709 1.00 95.25 185 HIS A O 1
ATOM 1467 N N . ALA A 1 186 ? -4.107 -11.623 4.397 1.00 94.06 186 ALA A N 1
ATOM 1468 C CA . ALA A 1 186 ? -3.434 -10.584 3.640 1.00 94.06 186 ALA A CA 1
ATOM 1469 C C . ALA A 1 186 ? -4.283 -10.194 2.423 1.00 94.06 186 ALA A C 1
ATOM 1471 O O . ALA A 1 186 ? -4.411 -10.986 1.485 1.00 94.06 186 ALA A O 1
ATOM 1472 N N . ASP A 1 187 ? -4.855 -8.994 2.472 1.00 89.81 187 ASP A N 1
ATOM 1473 C CA . ASP A 1 187 ? -5.616 -8.401 1.381 1.00 89.81 187 ASP A CA 1
ATOM 1474 C C . ASP A 1 187 ? -4.693 -7.764 0.325 1.00 89.81 187 ASP A C 1
ATOM 1476 O O . ASP A 1 187 ? -3.498 -7.530 0.564 1.00 89.81 187 ASP A O 1
ATOM 1480 N N . ASN A 1 188 ? -5.251 -7.524 -0.860 1.00 86.69 188 ASN A N 1
ATOM 1481 C CA . ASN A 1 188 ? -4.579 -7.141 -2.089 1.00 86.69 188 ASN A CA 1
ATOM 1482 C C . ASN A 1 188 ? -3.270 -7.927 -2.322 1.00 86.69 188 ASN A C 1
ATOM 1484 O O . ASN A 1 188 ? -2.214 -7.346 -2.608 1.00 86.69 188 ASN A O 1
ATOM 1488 N N . PHE A 1 189 ? -3.324 -9.256 -2.178 1.00 87.94 189 PHE A N 1
ATOM 1489 C CA . PHE A 1 189 ? -2.158 -10.123 -2.334 1.00 87.94 189 PHE A CA 1
ATOM 1490 C C . PHE A 1 189 ? -1.746 -10.233 -3.814 1.00 87.94 189 PHE A C 1
ATOM 1492 O O . PHE A 1 189 ? -2.547 -10.549 -4.690 1.00 87.94 189 PHE A O 1
ATOM 1499 N N . GLY A 1 190 ? -0.470 -9.995 -4.118 1.00 85.75 190 GLY A N 1
ATOM 1500 C CA . GLY A 1 190 ? 0.034 -9.937 -5.492 1.00 85.75 190 GLY A CA 1
ATOM 1501 C C . GLY A 1 190 ? -0.201 -8.590 -6.192 1.00 85.75 190 GLY A C 1
ATOM 1502 O O . GLY A 1 190 ? -0.887 -7.693 -5.708 1.00 85.75 190 GLY A O 1
ATOM 1503 N N . ASP A 1 191 ? 0.389 -8.430 -7.382 1.00 84.31 191 ASP A N 1
ATOM 1504 C CA . ASP A 1 191 ? 0.277 -7.194 -8.166 1.00 84.31 191 ASP A CA 1
ATOM 1505 C C . ASP A 1 191 ? -0.705 -7.347 -9.341 1.00 84.31 191 ASP A C 1
ATOM 1507 O O . ASP A 1 191 ? -0.401 -7.936 -10.380 1.00 84.31 191 ASP A O 1
ATOM 1511 N N . LEU A 1 192 ? -1.898 -6.768 -9.185 1.00 78.38 192 LEU A N 1
ATOM 1512 C CA . LEU A 1 192 ? -2.953 -6.780 -10.206 1.00 78.38 192 LEU A CA 1
ATOM 1513 C C . LEU A 1 192 ? -2.740 -5.759 -11.337 1.00 78.38 192 LEU A C 1
ATOM 1515 O O . LEU A 1 192 ? -3.421 -5.825 -12.362 1.00 78.38 192 LEU A O 1
ATOM 1519 N N . HIS A 1 193 ? -1.801 -4.821 -11.183 1.00 80.94 193 HIS A N 1
ATOM 1520 C CA . HIS A 1 193 ? -1.611 -3.708 -12.120 1.00 80.94 193 HIS A CA 1
ATOM 1521 C C . HIS A 1 193 ? -0.303 -3.779 -12.912 1.00 80.94 193 HIS A C 1
ATOM 1523 O O . HIS A 1 193 ? 0.023 -2.818 -13.606 1.00 80.94 193 HIS A O 1
ATOM 1529 N N . ILE A 1 194 ? 0.421 -4.905 -12.864 1.00 81.44 194 ILE A N 1
ATOM 1530 C CA . ILE A 1 194 ? 1.697 -5.103 -13.580 1.00 81.44 194 ILE A CA 1
ATOM 1531 C C . ILE A 1 194 ? 1.611 -4.645 -15.041 1.00 81.44 194 ILE A C 1
ATOM 1533 O O . ILE A 1 194 ? 2.460 -3.892 -15.502 1.00 81.44 194 ILE A O 1
ATOM 1537 N N . ALA A 1 195 ? 0.555 -5.051 -15.748 1.00 79.25 195 ALA A N 1
ATOM 1538 C CA . ALA A 1 195 ? 0.344 -4.726 -17.157 1.00 79.25 195 ALA A CA 1
ATOM 1539 C C . ALA A 1 195 ? -0.645 -3.564 -17.384 1.00 79.25 195 ALA A C 1
ATOM 1541 O O . ALA A 1 195 ? -1.194 -3.451 -18.474 1.00 79.25 195 ALA A O 1
ATOM 1542 N N . ARG A 1 196 ? -0.930 -2.737 -16.364 1.00 80.62 196 ARG A N 1
ATOM 1543 C CA . ARG A 1 196 ? -1.936 -1.655 -16.407 1.00 80.62 196 ARG A CA 1
ATOM 1544 C C . ARG A 1 196 ? -1.281 -0.278 -16.427 1.00 80.62 196 ARG A C 1
ATOM 1546 O O . ARG A 1 196 ? -1.437 0.516 -15.493 1.00 80.62 196 ARG A O 1
ATOM 1553 N N . ALA A 1 197 ? -0.564 0.021 -17.509 1.00 80.69 197 ALA A N 1
ATOM 1554 C CA . ALA A 1 197 ? 0.087 1.321 -17.699 1.00 80.69 197 ALA A CA 1
ATOM 1555 C C . ALA A 1 197 ? -0.914 2.492 -17.703 1.00 80.69 197 ALA A C 1
ATOM 1557 O O . ALA A 1 197 ? -0.557 3.624 -17.388 1.00 80.69 197 ALA A O 1
ATOM 1558 N N . ASP A 1 198 ? -2.179 2.223 -18.040 1.00 75.12 198 ASP A N 1
ATOM 1559 C CA . ASP A 1 198 ? -3.253 3.215 -18.099 1.00 75.12 198 ASP A CA 1
ATOM 1560 C C . ASP A 1 198 ? -3.680 3.742 -16.724 1.00 75.12 198 ASP A C 1
ATOM 1562 O O . ASP A 1 198 ? -4.147 4.877 -16.648 1.00 75.12 198 ASP A O 1
ATOM 1566 N N . VAL A 1 199 ? -3.530 2.941 -15.661 1.00 75.88 199 VAL A N 1
ATOM 1567 C CA . VAL A 1 199 ? -4.068 3.262 -14.326 1.00 75.88 199 VAL A CA 1
ATOM 1568 C C . VAL A 1 199 ? -2.984 3.361 -13.261 1.00 75.88 199 VAL A C 1
ATOM 1570 O O . VAL A 1 199 ? -2.969 4.322 -12.501 1.00 75.88 199 VAL A O 1
ATOM 1573 N N . ALA A 1 200 ? -2.105 2.363 -13.163 1.00 81.75 200 ALA A N 1
ATOM 1574 C CA . ALA A 1 200 ? -1.250 2.206 -11.983 1.00 81.75 200 ALA A CA 1
ATOM 1575 C C . ALA A 1 200 ? 0.045 1.426 -12.269 1.00 81.75 200 ALA A C 1
ATOM 1577 O O . ALA A 1 200 ? 0.603 0.791 -11.375 1.00 81.75 200 ALA A O 1
ATOM 1578 N N . GLY A 1 201 ? 0.519 1.428 -13.516 1.00 84.06 201 GLY A N 1
ATOM 1579 C CA . GLY A 1 201 ? 1.693 0.651 -13.918 1.00 84.06 201 GLY A CA 1
ATOM 1580 C C . GLY A 1 201 ? 3.010 1.171 -13.339 1.00 84.06 201 GLY A C 1
ATOM 1581 O O . GLY A 1 201 ? 3.973 0.414 -13.268 1.00 84.06 201 GLY A O 1
ATOM 1582 N N . PHE A 1 202 ? 3.053 2.432 -12.898 1.00 89.12 202 PHE A N 1
ATOM 1583 C CA . PHE A 1 202 ? 4.289 3.131 -12.542 1.00 89.12 202 PHE A CA 1
ATOM 1584 C C . PHE A 1 202 ? 4.335 3.517 -11.062 1.00 89.12 202 PHE A C 1
ATOM 1586 O O . PHE A 1 202 ? 3.330 3.481 -10.368 1.00 89.12 202 PHE A O 1
ATOM 1593 N N . GLY A 1 203 ? 5.499 3.924 -10.563 1.00 91.56 203 GLY A N 1
ATOM 1594 C CA . GLY A 1 203 ? 5.710 4.389 -9.189 1.00 91.56 203 GLY A CA 1
ATOM 1595 C C . GLY A 1 203 ? 7.131 4.930 -9.045 1.00 91.56 203 GLY A C 1
ATOM 1596 O O . GLY A 1 203 ? 7.990 4.565 -9.845 1.00 91.56 203 GLY A O 1
ATOM 1597 N N . LEU A 1 204 ? 7.399 5.845 -8.105 1.00 91.81 204 LEU A N 1
ATOM 1598 C CA . LEU A 1 204 ? 8.727 6.482 -8.042 1.00 91.81 204 LEU A CA 1
ATOM 1599 C C . LEU A 1 204 ? 9.839 5.454 -7.830 1.00 91.81 204 LEU A C 1
ATOM 1601 O O . LEU A 1 204 ? 10.889 5.548 -8.466 1.00 91.81 204 LEU A O 1
ATOM 1605 N N . TRP A 1 205 ? 9.599 4.490 -6.946 1.00 93.12 205 TRP A N 1
ATOM 1606 C CA . TRP A 1 205 ? 10.561 3.452 -6.617 1.00 93.12 205 TRP A CA 1
ATOM 1607 C C . TRP A 1 205 ? 10.587 2.357 -7.679 1.00 93.12 205 TRP A C 1
ATOM 1609 O O . TRP A 1 205 ? 11.668 1.897 -8.030 1.00 93.12 205 TRP A O 1
ATOM 1619 N N . SER A 1 206 ? 9.444 2.011 -8.281 1.00 93.81 206 SER A N 1
ATOM 1620 C CA . SER A 1 206 ? 9.405 1.132 -9.457 1.00 93.81 206 SER A CA 1
ATOM 1621 C C . SER A 1 206 ? 10.211 1.696 -10.636 1.00 93.81 206 SER A C 1
ATOM 1623 O O . SER A 1 206 ? 10.973 0.958 -11.252 1.00 93.81 206 SER A O 1
ATOM 1625 N N . VAL A 1 207 ? 10.070 2.986 -10.959 1.00 92.38 207 VAL A N 1
ATOM 1626 C CA . VAL A 1 207 ? 10.816 3.631 -12.058 1.00 92.38 207 VAL A CA 1
ATOM 1627 C C . VAL A 1 207 ? 12.308 3.678 -11.733 1.00 92.38 207 VAL A C 1
ATOM 1629 O O . VAL A 1 207 ? 13.128 3.259 -12.546 1.00 92.38 207 VAL A O 1
ATOM 1632 N N . HIS A 1 208 ? 12.662 4.122 -10.524 1.00 91.69 208 HIS A N 1
ATOM 1633 C CA . HIS A 1 208 ? 14.056 4.167 -10.091 1.00 91.69 208 HIS A CA 1
ATOM 1634 C C . HIS A 1 208 ? 14.706 2.778 -10.087 1.00 91.69 208 HIS A C 1
ATOM 1636 O O . HIS A 1 208 ? 15.769 2.592 -10.668 1.00 91.69 208 HIS A O 1
ATOM 1642 N N . GLY A 1 209 ? 14.067 1.786 -9.469 1.00 93.94 209 GLY A N 1
ATOM 1643 C CA . GLY A 1 209 ? 14.616 0.438 -9.404 1.00 93.94 209 GLY A CA 1
ATOM 1644 C C . GLY A 1 209 ? 14.690 -0.232 -10.776 1.00 93.94 209 GLY A C 1
ATOM 1645 O O . GLY A 1 209 ? 15.647 -0.960 -11.024 1.00 93.94 209 GLY A O 1
ATOM 1646 N N . PHE A 1 210 ? 13.781 0.085 -11.709 1.00 95.06 210 PHE A N 1
ATOM 1647 C CA . PHE A 1 210 ? 13.906 -0.387 -13.088 1.00 95.06 210 PHE A CA 1
ATOM 1648 C C . PHE A 1 210 ? 15.108 0.227 -13.809 1.00 95.06 210 PHE A C 1
ATOM 1650 O O . PHE A 1 210 ? 15.830 -0.474 -14.514 1.00 95.06 210 PHE A O 1
ATOM 1657 N N . ARG A 1 211 ? 15.381 1.516 -13.593 1.00 92.19 211 ARG A N 1
ATOM 1658 C CA . ARG A 1 211 ? 16.596 2.158 -14.106 1.00 92.19 211 ARG A CA 1
ATOM 1659 C C . ARG A 1 211 ? 17.850 1.428 -13.617 1.00 92.19 211 ARG A C 1
ATOM 1661 O O . ARG A 1 211 ? 18.731 1.103 -14.408 1.00 92.19 211 ARG A O 1
ATOM 1668 N N . GLU A 1 212 ? 17.907 1.107 -12.326 1.00 92.44 212 GLU A N 1
ATOM 1669 C CA . GLU A 1 212 ? 19.025 0.348 -11.755 1.00 92.44 212 GLU A CA 1
ATOM 1670 C C . GLU A 1 212 ? 19.061 -1.113 -12.234 1.00 92.44 212 GLU A C 1
ATOM 1672 O O . GLU A 1 212 ? 20.139 -1.689 -12.377 1.00 92.44 212 GLU A O 1
ATOM 1677 N N . PHE A 1 213 ? 17.905 -1.716 -12.521 1.00 95.06 213 PHE A N 1
ATOM 1678 C CA . PHE A 1 213 ? 17.809 -3.030 -13.154 1.00 95.06 213 PHE A CA 1
ATOM 1679 C C . PHE A 1 213 ? 18.421 -3.014 -14.559 1.00 95.06 213 PHE A C 1
ATOM 1681 O O . PHE A 1 213 ? 19.204 -3.909 -14.873 1.00 95.06 213 PHE A O 1
ATOM 1688 N N . LEU A 1 214 ? 18.131 -1.995 -15.375 1.00 94.50 214 LEU A N 1
ATOM 1689 C CA . LEU A 1 214 ? 18.690 -1.871 -16.724 1.00 94.50 214 LEU A CA 1
ATOM 1690 C C . LEU A 1 214 ? 20.221 -1.785 -16.694 1.00 94.50 214 LEU A C 1
ATOM 1692 O O . LEU A 1 214 ? 20.882 -2.523 -17.419 1.00 94.50 214 LEU A O 1
ATOM 1696 N N . LYS A 1 215 ? 20.784 -0.966 -15.796 1.00 92.19 215 LYS A N 1
ATOM 1697 C CA . LYS A 1 215 ? 22.244 -0.826 -15.628 1.00 92.19 215 LYS A CA 1
ATOM 1698 C C . LYS A 1 215 ? 22.944 -2.126 -15.240 1.00 92.19 215 LYS A C 1
ATOM 1700 O O . LYS A 1 215 ? 24.084 -2.350 -15.627 1.00 92.19 215 LYS A O 1
ATOM 1705 N N . ARG A 1 216 ? 22.290 -2.958 -14.426 1.00 95.00 216 ARG A N 1
ATOM 1706 C CA . ARG A 1 216 ? 22.878 -4.209 -13.920 1.00 95.00 216 ARG A CA 1
ATOM 1707 C C . ARG A 1 216 ? 22.838 -5.347 -14.932 1.00 95.00 216 ARG A C 1
ATOM 1709 O O . ARG A 1 216 ? 23.682 -6.232 -14.850 1.00 95.00 216 ARG A O 1
ATOM 1716 N N . HIS A 1 217 ? 21.856 -5.353 -15.830 1.00 95.19 217 HIS A N 1
ATOM 1717 C CA . HIS A 1 217 ? 21.578 -6.509 -16.687 1.00 95.19 217 HIS A CA 1
ATOM 1718 C C . HIS A 1 217 ? 21.941 -6.309 -18.155 1.00 95.19 217 HIS A C 1
ATOM 1720 O O . HIS A 1 217 ? 21.963 -7.291 -18.892 1.00 95.19 217 HIS A O 1
ATOM 1726 N N . PHE A 1 218 ? 22.215 -5.077 -18.586 1.00 94.56 218 PHE A N 1
ATOM 1727 C CA . PHE A 1 218 ? 22.507 -4.777 -19.983 1.00 94.56 218 PHE A CA 1
ATOM 1728 C C . PHE A 1 218 ? 23.719 -3.863 -20.102 1.00 94.56 218 PHE A C 1
ATOM 1730 O O . PHE A 1 218 ? 23.880 -2.897 -19.355 1.00 94.56 218 PHE A O 1
ATOM 1737 N N . SER A 1 219 ? 24.556 -4.149 -21.089 1.00 92.75 219 SER A N 1
ATOM 1738 C CA . SER A 1 219 ? 25.585 -3.227 -21.547 1.00 92.75 219 SER A CA 1
ATOM 1739 C C . SER A 1 219 ? 24.960 -2.010 -22.235 1.00 92.75 219 SER A C 1
ATOM 1741 O O . SER A 1 219 ? 23.839 -2.054 -22.748 1.00 92.75 219 SER A O 1
ATOM 1743 N N . GLN A 1 220 ? 25.718 -0.916 -22.318 1.00 89.50 220 GLN A N 1
ATOM 1744 C CA . GLN A 1 220 ? 25.283 0.283 -23.038 1.00 89.50 220 GLN A CA 1
ATOM 1745 C C . GLN A 1 220 ? 24.968 -0.003 -24.516 1.00 89.50 220 GLN A C 1
ATOM 1747 O O . GLN A 1 220 ? 24.025 0.561 -25.061 1.00 89.50 220 GLN A O 1
ATOM 1752 N N . ALA A 1 221 ? 25.717 -0.905 -25.161 1.00 91.19 221 ALA A N 1
ATOM 1753 C CA . ALA A 1 221 ? 25.480 -1.284 -26.553 1.00 91.19 221 ALA A CA 1
ATOM 1754 C C . ALA A 1 221 ? 24.143 -2.023 -26.734 1.00 91.19 221 ALA A C 1
ATOM 1756 O O . ALA A 1 221 ? 23.401 -1.735 -27.673 1.00 91.19 221 ALA A O 1
ATOM 1757 N N . GLU A 1 222 ? 23.804 -2.936 -25.820 1.00 93.19 222 GLU A N 1
ATOM 1758 C CA . GLU A 1 222 ? 22.508 -3.624 -25.829 1.00 93.19 222 GLU A CA 1
ATOM 1759 C C . GLU A 1 222 ? 21.358 -2.645 -25.591 1.00 93.19 222 GLU A C 1
ATOM 1761 O O . GLU A 1 222 ? 20.360 -2.684 -26.309 1.00 93.19 222 GLU A O 1
ATOM 1766 N N . LEU A 1 223 ? 21.511 -1.728 -24.632 1.00 90.25 223 LEU A N 1
ATOM 1767 C CA . LEU A 1 223 ? 20.518 -0.692 -24.344 1.00 90.25 223 LEU A CA 1
ATOM 1768 C C . LEU A 1 223 ? 20.312 0.246 -25.538 1.00 90.25 223 LEU A C 1
ATOM 1770 O O . LEU A 1 223 ? 19.166 0.507 -25.914 1.00 90.25 223 LEU A O 1
ATOM 1774 N N . ALA A 1 224 ? 21.393 0.672 -26.195 1.00 86.69 224 ALA A N 1
ATOM 1775 C CA . ALA A 1 224 ? 21.325 1.480 -27.408 1.00 86.69 224 ALA A CA 1
ATOM 1776 C C . ALA A 1 224 ? 20.588 0.736 -28.534 1.00 86.69 224 ALA A C 1
ATOM 1778 O O . ALA A 1 224 ? 19.721 1.317 -29.188 1.00 86.69 224 ALA A O 1
ATOM 1779 N N . GLY A 1 225 ? 20.845 -0.567 -28.697 1.00 86.62 225 GLY A N 1
ATOM 1780 C CA . GLY A 1 225 ? 20.112 -1.432 -29.627 1.00 86.62 225 GLY A CA 1
ATOM 1781 C C . GLY A 1 225 ? 18.612 -1.557 -29.320 1.00 86.62 225 GLY A C 1
ATOM 1782 O O . GLY A 1 225 ? 17.820 -1.810 -30.226 1.00 86.62 225 GLY A O 1
ATOM 1783 N N . MET A 1 226 ? 18.200 -1.328 -28.069 1.00 86.06 226 MET A N 1
ATOM 1784 C CA . MET A 1 226 ? 16.793 -1.302 -27.636 1.00 86.06 226 MET A CA 1
ATOM 1785 C C . MET A 1 226 ? 16.171 0.110 -27.640 1.00 86.06 226 MET A C 1
ATOM 1787 O O . MET A 1 226 ? 14.999 0.278 -27.279 1.00 86.06 226 MET A O 1
ATOM 1791 N N . GLY A 1 227 ? 16.926 1.127 -28.066 1.00 80.62 227 GLY A N 1
ATOM 1792 C CA . GLY A 1 227 ? 16.475 2.518 -28.147 1.00 80.62 227 GLY A CA 1
ATOM 1793 C C . GLY A 1 227 ? 16.692 3.342 -26.875 1.00 80.62 227 GLY A C 1
ATOM 1794 O O . GLY A 1 227 ? 16.050 4.378 -26.721 1.00 80.62 227 GLY A O 1
ATOM 1795 N N . ILE A 1 228 ? 17.572 2.908 -25.968 1.00 84.06 228 ILE A N 1
ATOM 1796 C CA . ILE A 1 228 ? 18.007 3.677 -24.793 1.00 84.06 228 ILE A CA 1
ATOM 1797 C C . ILE A 1 228 ? 19.491 4.009 -24.961 1.00 84.06 228 ILE A C 1
ATOM 1799 O O . ILE A 1 228 ? 20.353 3.185 -24.676 1.00 84.06 228 ILE A O 1
ATOM 1803 N N . ALA A 1 229 ? 19.797 5.218 -25.437 1.00 78.62 229 ALA A N 1
ATOM 1804 C CA . ALA A 1 229 ? 21.181 5.639 -25.672 1.00 78.62 229 ALA A CA 1
ATOM 1805 C C . ALA A 1 229 ? 22.000 5.740 -24.371 1.00 78.62 229 ALA A C 1
ATOM 1807 O O . ALA A 1 229 ? 23.172 5.363 -24.337 1.00 78.62 229 ALA A O 1
ATOM 1808 N N . ASP A 1 230 ? 21.369 6.232 -23.304 1.00 77.25 230 ASP A N 1
ATOM 1809 C CA . ASP A 1 230 ? 21.971 6.346 -21.982 1.00 77.25 230 ASP A CA 1
ATOM 1810 C C . ASP A 1 230 ? 20.882 6.336 -20.900 1.00 77.25 230 ASP A C 1
ATOM 1812 O O . ASP A 1 230 ? 19.926 7.111 -20.928 1.00 77.25 230 ASP A O 1
ATOM 1816 N N . VAL A 1 231 ? 21.031 5.430 -19.938 1.00 82.06 231 VAL A N 1
ATOM 1817 C CA . VAL A 1 231 ? 20.093 5.235 -18.830 1.00 82.06 231 VAL A CA 1
ATOM 1818 C C . VAL A 1 231 ? 20.176 6.375 -17.808 1.00 82.06 231 VAL A C 1
ATOM 1820 O O . VAL A 1 231 ? 19.190 6.647 -17.122 1.00 82.06 231 VAL A O 1
ATOM 1823 N N . ASP A 1 232 ? 21.315 7.058 -17.702 1.00 76.00 232 ASP A N 1
ATOM 1824 C CA . ASP A 1 232 ? 21.541 8.141 -16.740 1.00 76.00 232 ASP A CA 1
ATOM 1825 C C . ASP A 1 232 ? 21.152 9.524 -17.267 1.00 76.00 232 ASP A C 1
ATOM 1827 O O . ASP A 1 232 ? 20.868 10.415 -16.465 1.00 76.00 232 ASP A O 1
ATOM 1831 N N . THR A 1 233 ? 21.067 9.701 -18.588 1.00 66.56 233 THR A N 1
ATOM 1832 C CA . THR A 1 233 ? 20.783 11.008 -19.210 1.00 66.56 233 THR A CA 1
ATOM 1833 C C . THR A 1 233 ? 19.522 11.057 -20.067 1.00 66.56 233 THR A C 1
ATOM 1835 O O . THR A 1 233 ? 19.193 12.129 -20.565 1.00 66.56 233 THR A O 1
ATOM 1838 N N . PHE A 1 234 ? 18.780 9.952 -20.225 1.00 55.56 234 PHE A N 1
ATOM 1839 C CA . PHE A 1 234 ? 17.508 9.962 -20.956 1.00 55.56 234 PHE A CA 1
ATOM 1840 C C . PHE A 1 234 ? 16.521 10.962 -20.328 1.00 55.56 234 PHE A C 1
ATOM 1842 O O . PHE A 1 234 ? 15.951 10.700 -19.271 1.00 55.56 234 PHE A O 1
ATOM 1849 N N . ASP A 1 235 ? 16.355 12.114 -20.980 1.00 50.12 235 ASP A N 1
ATOM 1850 C CA . ASP A 1 235 ? 15.560 13.248 -20.513 1.00 50.12 235 ASP A CA 1
ATOM 1851 C C . ASP A 1 235 ? 14.546 13.640 -21.607 1.00 50.12 235 ASP A C 1
ATOM 1853 O O . ASP A 1 235 ? 14.899 14.311 -22.582 1.00 50.12 235 ASP A O 1
ATOM 1857 N N . PRO A 1 236 ? 13.286 13.182 -21.521 1.00 46.94 236 PRO A N 1
ATOM 1858 C CA . PRO A 1 236 ? 12.235 13.604 -22.438 1.00 46.94 236 PRO A CA 1
ATOM 1859 C C . PRO A 1 236 ? 11.924 15.101 -22.201 1.00 46.94 236 PRO A C 1
ATOM 1861 O O . PRO A 1 236 ? 11.939 15.550 -21.050 1.00 46.94 236 PRO A O 1
ATOM 1864 N N . PRO A 1 237 ? 11.519 15.893 -23.216 1.00 37.22 237 PRO A N 1
ATOM 1865 C CA . PRO A 1 237 ? 11.354 17.357 -23.117 1.00 37.22 237 PRO A CA 1
ATOM 1866 C C . PRO A 1 237 ? 10.389 17.892 -22.031 1.00 37.22 237 PRO A C 1
ATOM 1868 O O . PRO A 1 237 ? 10.252 19.105 -21.867 1.00 37.22 237 PRO A O 1
ATOM 1871 N N . GLN A 1 238 ? 9.698 17.020 -21.289 1.00 40.44 238 GLN A N 1
ATOM 1872 C CA . GLN A 1 238 ? 8.743 17.360 -20.229 1.00 40.44 238 GLN A CA 1
ATOM 1873 C C . GLN A 1 238 ? 9.123 16.830 -18.823 1.00 40.44 238 GLN A C 1
ATOM 1875 O O . GLN A 1 238 ? 8.375 17.075 -17.876 1.00 40.44 238 GLN A O 1
ATOM 1880 N N . ALA A 1 239 ? 10.269 16.162 -18.619 1.00 40.75 239 ALA A N 1
ATOM 1881 C CA . ALA A 1 239 ? 10.659 15.585 -17.318 1.00 40.75 239 ALA A CA 1
ATOM 1882 C C . ALA A 1 239 ? 11.597 16.485 -16.487 1.00 40.75 239 ALA A C 1
ATOM 1884 O O . ALA A 1 239 ? 12.678 16.088 -16.068 1.00 40.75 239 ALA A O 1
ATOM 1885 N N . ARG A 1 240 ? 11.156 17.698 -16.137 1.00 44.12 240 ARG A N 1
ATOM 1886 C CA . ARG A 1 240 ? 11.973 18.688 -15.396 1.00 44.12 240 ARG A CA 1
ATOM 1887 C C . ARG A 1 240 ? 12.326 18.358 -13.931 1.00 44.12 240 ARG A C 1
ATOM 1889 O O . ARG A 1 240 ? 12.544 19.286 -13.159 1.00 44.12 240 ARG A O 1
ATOM 1896 N N . LEU A 1 241 ? 12.381 17.098 -13.487 1.00 43.81 241 LEU A N 1
ATOM 1897 C CA . LEU A 1 241 ? 12.640 16.829 -12.062 1.00 43.81 241 LEU A CA 1
ATOM 1898 C C . LEU A 1 241 ? 13.616 15.709 -11.678 1.00 43.81 241 LEU A C 1
ATOM 1900 O O . LEU A 1 241 ? 13.827 15.599 -10.471 1.00 43.81 241 LEU A O 1
ATOM 1904 N N . ARG A 1 242 ? 14.186 14.859 -12.557 1.00 48.66 242 ARG A N 1
ATOM 1905 C CA . ARG A 1 242 ? 14.838 13.629 -12.021 1.00 48.66 242 ARG A CA 1
ATOM 1906 C C . ARG A 1 242 ? 16.128 13.071 -12.622 1.00 48.66 242 ARG A C 1
ATOM 1908 O O . ARG A 1 242 ? 16.722 12.268 -11.913 1.00 48.66 242 ARG A O 1
ATOM 1915 N N . GLY A 1 243 ? 16.600 13.482 -13.797 1.00 51.78 243 GLY A N 1
ATOM 1916 C CA . GLY A 1 243 ? 17.845 12.940 -14.368 1.00 51.78 243 GLY A CA 1
ATOM 1917 C C . GLY A 1 243 ? 17.771 11.436 -14.700 1.00 51.78 243 GLY A C 1
ATOM 1918 O O . GLY A 1 243 ? 17.698 10.570 -13.821 1.00 51.78 243 GLY A O 1
ATOM 1919 N N . GLY A 1 244 ? 17.816 11.121 -15.991 1.00 64.56 244 GLY A N 1
ATOM 1920 C CA . GLY A 1 244 ? 17.893 9.752 -16.499 1.00 64.56 244 GLY A CA 1
ATOM 1921 C C . GLY A 1 244 ? 16.553 9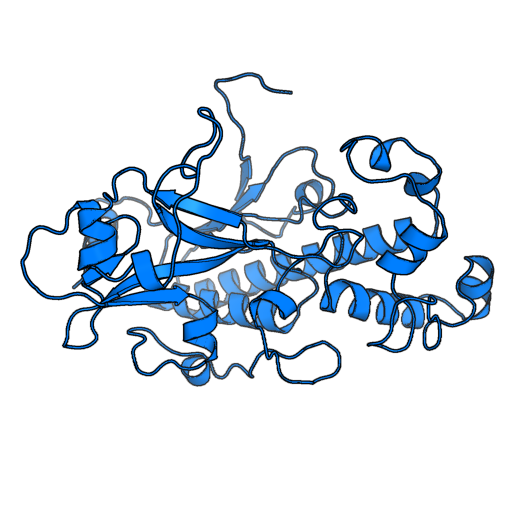.069 -16.760 1.00 64.56 244 GLY A C 1
ATOM 1922 O O . GLY A 1 244 ? 15.479 9.633 -16.562 1.00 64.56 244 GLY A O 1
ATOM 1923 N N . PHE A 1 245 ? 16.646 7.820 -17.216 1.00 79.38 245 PHE A N 1
ATOM 1924 C CA . PHE A 1 245 ? 15.575 7.066 -17.862 1.00 79.38 245 PHE A CA 1
ATOM 1925 C C . PHE A 1 245 ? 14.296 6.918 -17.028 1.00 79.38 245 PHE A C 1
ATOM 1927 O O . PHE A 1 245 ? 14.314 6.413 -15.903 1.00 79.38 245 PHE A O 1
ATOM 1934 N N . ASP A 1 246 ? 13.171 7.286 -17.650 1.00 84.88 246 ASP A N 1
ATOM 1935 C CA . ASP A 1 246 ? 11.808 7.119 -17.146 1.00 84.88 246 ASP A CA 1
ATOM 1936 C C . ASP A 1 246 ? 10.992 6.273 -18.137 1.00 84.88 246 ASP A C 1
ATOM 1938 O O . ASP A 1 246 ? 10.670 6.706 -19.246 1.00 84.88 246 ASP A O 1
ATOM 1942 N N . ILE A 1 247 ? 10.613 5.066 -17.714 1.00 88.75 247 ILE A N 1
ATOM 1943 C CA . ILE A 1 247 ? 9.810 4.142 -18.523 1.00 88.75 247 ILE A CA 1
ATOM 1944 C C . ILE A 1 247 ? 8.448 4.730 -18.917 1.00 88.75 247 ILE A C 1
ATOM 1946 O O . ILE A 1 247 ? 7.969 4.470 -20.020 1.00 88.75 247 ILE A O 1
ATOM 1950 N N . ALA A 1 248 ? 7.822 5.551 -18.070 1.00 86.12 248 ALA A N 1
ATOM 1951 C CA . ALA A 1 248 ? 6.548 6.172 -18.413 1.00 86.12 248 ALA A CA 1
ATOM 1952 C C . ALA A 1 248 ? 6.740 7.175 -19.557 1.00 86.12 248 ALA A C 1
ATOM 1954 O O . ALA A 1 248 ? 5.916 7.246 -20.466 1.00 86.12 248 ALA A O 1
ATOM 1955 N N . ALA A 1 249 ? 7.849 7.917 -19.549 1.00 82.88 249 ALA A N 1
ATOM 1956 C CA . ALA A 1 249 ? 8.187 8.808 -20.647 1.00 82.88 249 ALA A CA 1
ATOM 1957 C C . ALA A 1 249 ? 8.519 8.068 -21.936 1.00 82.88 249 ALA A C 1
ATOM 1959 O O . ALA A 1 249 ? 7.966 8.416 -22.974 1.00 82.88 249 ALA A O 1
ATOM 1960 N N . TYR A 1 250 ? 9.337 7.021 -21.854 1.00 86.38 250 TYR A N 1
ATOM 1961 C CA . TYR A 1 250 ? 9.659 6.163 -22.991 1.00 86.38 250 TYR A CA 1
ATOM 1962 C C . TYR A 1 250 ? 8.396 5.645 -23.697 1.00 86.38 250 TYR A C 1
ATOM 1964 O O . TYR A 1 250 ? 8.254 5.760 -24.914 1.00 86.38 250 TYR A O 1
ATOM 1972 N N . VAL A 1 251 ? 7.433 5.137 -22.921 1.00 86.50 251 VAL A N 1
ATOM 1973 C CA . VAL A 1 251 ? 6.149 4.637 -23.437 1.00 86.50 251 VAL A CA 1
ATOM 1974 C C . VAL A 1 251 ? 5.327 5.758 -24.094 1.00 86.50 251 VAL A C 1
ATOM 1976 O O . VAL A 1 251 ? 4.738 5.543 -25.158 1.00 86.50 251 VAL A O 1
ATOM 1979 N N . ARG A 1 252 ? 5.304 6.964 -23.501 1.00 82.75 252 ARG A N 1
ATOM 1980 C CA . ARG A 1 252 ? 4.626 8.141 -24.082 1.00 82.75 252 ARG A CA 1
ATOM 1981 C C . ARG A 1 252 ? 5.264 8.578 -25.401 1.00 82.75 252 ARG A C 1
ATOM 1983 O O . ARG A 1 252 ? 4.543 8.809 -26.368 1.00 82.75 252 ARG A O 1
ATOM 1990 N N . GLU A 1 253 ? 6.589 8.672 -25.457 1.00 79.75 253 GLU A N 1
ATOM 1991 C CA . GLU A 1 253 ? 7.334 9.091 -26.652 1.00 79.75 253 GLU A CA 1
ATOM 1992 C C . GLU A 1 253 ? 7.172 8.112 -27.810 1.00 79.75 253 GLU A C 1
ATOM 1994 O O . GLU A 1 253 ? 6.986 8.529 -28.953 1.00 79.75 253 GLU A O 1
ATOM 1999 N N . LYS A 1 254 ? 7.138 6.809 -27.516 1.00 80.44 254 LYS A N 1
ATOM 2000 C CA . LYS A 1 254 ? 6.828 5.774 -28.509 1.00 80.44 254 LYS A CA 1
ATOM 2001 C C . LYS A 1 254 ? 5.373 5.769 -28.980 1.00 80.44 254 LYS A C 1
ATOM 2003 O O . LYS A 1 254 ? 5.030 4.962 -29.845 1.00 80.44 254 LYS A O 1
ATOM 2008 N N . GLN A 1 255 ? 4.516 6.631 -28.425 1.00 77.38 255 GLN A N 1
ATOM 2009 C CA . GLN A 1 255 ? 3.089 6.698 -28.751 1.00 77.38 255 GLN A CA 1
ATOM 2010 C C . GLN A 1 255 ? 2.442 5.305 -28.695 1.00 77.38 255 GLN A C 1
ATOM 2012 O O . GLN A 1 255 ? 1.717 4.865 -29.600 1.00 77.38 255 GLN A O 1
ATOM 2017 N N . MET A 1 256 ? 2.768 4.565 -27.634 1.00 77.19 256 MET A N 1
ATOM 2018 C CA . MET A 1 256 ? 2.117 3.302 -27.319 1.00 77.19 256 MET A CA 1
ATOM 2019 C C . MET A 1 256 ? 0.680 3.661 -26.895 1.00 77.19 256 MET A C 1
ATOM 2021 O O . MET A 1 256 ? 0.487 4.186 -25.808 1.00 77.19 256 MET A O 1
ATOM 2025 N N . GLU A 1 257 ? -0.269 3.489 -27.832 1.00 64.75 257 GLU A N 1
ATOM 2026 C CA . GLU A 1 257 ? -1.669 3.985 -27.892 1.00 64.75 257 GLU A CA 1
ATOM 2027 C C . GLU A 1 257 ? -2.353 4.417 -26.569 1.00 64.75 257 GLU A C 1
ATOM 2029 O O . GLU A 1 257 ? -2.196 3.751 -25.540 1.00 64.75 257 GLU A O 1
ATOM 2034 N N . PRO A 1 258 ? -3.197 5.474 -26.586 1.00 56.28 258 PRO A N 1
ATOM 2035 C CA . PRO A 1 258 ? -3.638 6.151 -25.376 1.00 56.28 258 PRO A CA 1
ATOM 2036 C C . PRO A 1 258 ? -4.686 5.394 -24.549 1.00 56.28 258 PRO A C 1
ATOM 2038 O O . PRO A 1 258 ? -5.375 4.472 -24.984 1.00 56.28 258 PRO A O 1
ATOM 2041 N N . LYS A 1 259 ? -4.784 5.871 -23.306 1.00 57.84 259 LYS A N 1
ATOM 2042 C CA . LYS A 1 259 ? -5.716 5.518 -22.230 1.00 57.84 259 LYS A CA 1
ATOM 2043 C C . LYS A 1 259 ? -7.142 5.210 -22.712 1.00 57.84 259 LYS A C 1
ATOM 2045 O O . LYS A 1 259 ? -7.688 5.908 -23.558 1.00 57.84 259 LYS A O 1
ATOM 2050 N N . GLY A 1 260 ? -7.786 4.231 -22.070 1.00 54.69 260 GLY A N 1
ATOM 2051 C CA . GLY A 1 260 ? -9.241 4.028 -22.149 1.00 54.69 260 GLY A CA 1
ATOM 2052 C C . GLY A 1 260 ? -9.694 2.644 -22.612 1.00 54.69 260 GLY A C 1
ATOM 2053 O O . GLY A 1 260 ? -10.826 2.260 -22.323 1.00 54.69 260 GLY A O 1
ATOM 2054 N N . ASN A 1 261 ? -8.827 1.847 -23.247 1.00 60.75 261 ASN A N 1
ATOM 2055 C CA . ASN A 1 261 ? -9.138 0.452 -23.568 1.00 60.75 261 ASN A CA 1
ATOM 2056 C C . ASN A 1 261 ? -8.282 -0.515 -22.739 1.00 60.75 261 ASN A C 1
ATOM 2058 O O . ASN A 1 261 ? -7.163 -0.864 -23.119 1.00 60.75 261 ASN A O 1
ATOM 2062 N N . LYS A 1 262 ? -8.858 -0.977 -21.620 1.00 59.00 262 LYS A N 1
ATOM 2063 C CA . LYS A 1 262 ? -8.244 -1.874 -20.619 1.00 59.00 262 LYS A CA 1
ATOM 2064 C C . LYS A 1 262 ? -7.614 -3.157 -21.185 1.00 59.00 262 LYS A C 1
ATOM 2066 O O . LYS A 1 262 ? -6.805 -3.775 -20.505 1.00 59.00 262 LYS A O 1
ATOM 2071 N N . TRP A 1 263 ? -7.964 -3.558 -22.411 1.00 60.03 263 TRP A N 1
ATOM 2072 C CA . TRP A 1 263 ? -7.479 -4.791 -23.039 1.00 60.03 263 TRP A CA 1
ATOM 2073 C C . TRP A 1 263 ? -6.519 -4.567 -24.212 1.00 60.03 263 TRP A C 1
ATOM 2075 O O . TRP A 1 263 ? -5.891 -5.524 -24.663 1.00 60.03 263 TRP A O 1
ATOM 2085 N N . MET A 1 264 ? -6.373 -3.339 -24.723 1.00 63.94 264 MET A N 1
ATOM 2086 C CA . MET A 1 264 ? -5.519 -3.091 -25.895 1.00 63.94 264 MET A CA 1
ATOM 2087 C C . MET A 1 264 ? -4.026 -3.245 -25.594 1.00 63.94 264 MET A C 1
ATOM 2089 O O . MET A 1 264 ? -3.289 -3.710 -26.461 1.00 63.94 264 MET A O 1
ATOM 2093 N N . GLN A 1 265 ? -3.591 -2.957 -24.363 1.00 69.75 265 GLN A N 1
ATOM 2094 C CA . GLN A 1 265 ? -2.199 -3.172 -23.935 1.00 69.75 265 GLN A CA 1
ATOM 2095 C C . GLN A 1 265 ? -1.794 -4.654 -24.004 1.00 69.75 265 GLN A C 1
ATOM 2097 O O . GLN A 1 265 ? -0.639 -4.970 -24.252 1.00 69.75 265 GLN A O 1
ATOM 2102 N N . LEU A 1 266 ? -2.755 -5.572 -23.861 1.00 70.56 266 LEU A N 1
ATOM 2103 C CA . LEU A 1 266 ? -2.517 -7.016 -23.942 1.00 70.56 266 LEU A CA 1
ATOM 2104 C C . LEU A 1 266 ? -2.656 -7.582 -25.366 1.00 70.56 266 LEU A C 1
ATOM 2106 O O . LEU A 1 266 ? -2.467 -8.778 -25.563 1.00 70.56 266 LEU A O 1
ATOM 2110 N N . ARG A 1 267 ? -3.023 -6.756 -26.355 1.00 73.94 267 ARG A N 1
ATOM 2111 C CA . ARG A 1 267 ? -3.303 -7.195 -27.738 1.00 73.94 267 ARG A CA 1
ATOM 2112 C C . ARG A 1 267 ? -2.483 -6.468 -28.804 1.00 73.94 267 ARG A C 1
ATOM 2114 O O . ARG A 1 267 ? -2.426 -6.931 -29.937 1.00 73.94 267 ARG A O 1
ATOM 2121 N N . SER A 1 268 ? -1.891 -5.324 -28.474 1.00 80.75 268 SER A N 1
ATOM 2122 C CA . SER A 1 268 ? -1.132 -4.509 -29.421 1.00 80.75 268 SER A CA 1
ATOM 2123 C C . SER A 1 268 ? 0.349 -4.903 -29.426 1.00 80.75 268 SER A C 1
ATOM 2125 O O . SER A 1 268 ? 0.973 -4.851 -28.364 1.00 80.75 268 SER A O 1
ATOM 2127 N N . PRO A 1 269 ? 0.953 -5.190 -30.598 1.00 83.38 269 PRO A N 1
ATOM 2128 C CA . PRO A 1 269 ? 2.386 -5.468 -30.708 1.00 83.38 269 PRO A CA 1
ATOM 2129 C C . PRO A 1 269 ? 3.273 -4.355 -30.150 1.00 83.38 269 PRO A C 1
ATOM 2131 O O . PRO A 1 269 ? 4.340 -4.645 -29.618 1.00 83.38 269 PRO A O 1
ATOM 2134 N N . LYS A 1 270 ? 2.811 -3.094 -30.191 1.00 83.44 270 LYS A N 1
ATOM 2135 C CA . LYS A 1 270 ? 3.526 -1.967 -29.569 1.00 83.44 270 LYS A CA 1
ATOM 2136 C C . LYS A 1 270 ? 3.792 -2.207 -28.080 1.00 83.44 270 LYS A C 1
ATOM 2138 O O . LYS A 1 270 ? 4.783 -1.713 -27.576 1.00 83.44 270 LYS A O 1
ATOM 2143 N N . TRP A 1 271 ? 2.926 -2.952 -27.395 1.00 85.56 271 TRP A N 1
ATOM 2144 C CA . TRP A 1 271 ? 3.078 -3.321 -25.989 1.00 85.56 271 TRP A CA 1
ATOM 2145 C C . TRP A 1 271 ? 3.634 -4.736 -25.835 1.00 85.56 271 TRP A C 1
ATOM 2147 O O . TRP A 1 271 ? 4.561 -4.957 -25.069 1.00 85.56 271 TRP A O 1
ATOM 2157 N N . THR A 1 272 ? 3.111 -5.713 -26.574 1.00 86.38 272 THR A N 1
ATOM 2158 C CA . THR A 1 272 ? 3.459 -7.127 -26.358 1.00 86.38 272 THR A CA 1
ATOM 2159 C C . THR A 1 272 ? 4.801 -7.543 -26.959 1.00 86.38 272 THR A C 1
ATOM 2161 O O . THR A 1 272 ? 5.251 -8.648 -26.676 1.00 86.38 272 THR A O 1
ATOM 2164 N N . ALA A 1 273 ? 5.426 -6.706 -27.793 1.00 88.69 273 ALA A N 1
ATOM 2165 C CA . ALA A 1 273 ? 6.721 -6.980 -28.420 1.00 88.69 273 ALA A CA 1
ATOM 2166 C C . ALA A 1 273 ? 7.788 -5.909 -28.133 1.00 88.69 273 ALA A C 1
ATOM 2168 O O . ALA A 1 273 ? 8.928 -6.075 -28.564 1.00 88.69 273 ALA A O 1
ATOM 2169 N N . ASP A 1 274 ? 7.461 -4.826 -27.417 1.00 90.56 274 ASP A N 1
ATOM 2170 C CA . ASP A 1 274 ? 8.464 -3.814 -27.085 1.00 90.56 274 ASP A CA 1
ATOM 2171 C C . ASP A 1 274 ? 9.454 -4.359 -26.038 1.00 90.56 274 ASP A C 1
ATOM 2173 O O . ASP A 1 274 ? 9.042 -4.736 -24.936 1.00 90.56 274 ASP A O 1
ATOM 2177 N N . PRO A 1 275 ? 10.761 -4.426 -26.355 1.00 91.00 275 PRO A N 1
ATOM 2178 C CA . PRO A 1 275 ? 11.726 -5.106 -25.502 1.00 91.00 275 PRO A CA 1
ATOM 2179 C C . PRO A 1 275 ? 11.873 -4.422 -24.142 1.00 91.00 275 PRO A C 1
ATOM 2181 O O . PRO A 1 275 ? 11.972 -5.107 -23.127 1.00 91.00 275 PRO A O 1
ATOM 2184 N N . ILE A 1 276 ? 11.836 -3.090 -24.089 1.00 91.44 276 ILE A N 1
ATOM 2185 C CA . ILE A 1 276 ? 12.012 -2.337 -22.846 1.00 91.44 276 ILE A CA 1
ATOM 2186 C C . ILE A 1 276 ? 10.777 -2.465 -21.957 1.00 91.44 276 ILE A C 1
ATOM 2188 O O . ILE A 1 276 ? 10.911 -2.720 -20.758 1.00 91.44 276 ILE A O 1
ATOM 2192 N N . TRP A 1 277 ? 9.577 -2.371 -22.530 1.00 91.06 277 TRP A N 1
ATOM 2193 C CA . TRP A 1 277 ? 8.337 -2.602 -21.796 1.00 91.06 277 TRP A CA 1
ATOM 2194 C C . TRP A 1 277 ? 8.264 -4.026 -21.238 1.00 91.06 277 TRP A C 1
ATOM 2196 O O . TRP A 1 277 ? 7.969 -4.208 -20.058 1.00 91.06 277 TRP A O 1
ATOM 2206 N N . LEU A 1 278 ? 8.596 -5.047 -22.032 1.00 91.44 278 LEU A N 1
ATOM 2207 C CA . LEU A 1 278 ? 8.612 -6.432 -21.551 1.00 91.44 278 LEU A CA 1
ATOM 2208 C C . LEU A 1 278 ? 9.626 -6.636 -20.414 1.00 91.44 278 LEU A C 1
ATOM 2210 O O . LEU A 1 278 ? 9.324 -7.342 -19.451 1.00 91.44 278 LEU A O 1
ATOM 2214 N N . ARG A 1 279 ? 10.802 -5.993 -20.467 1.00 93.25 279 ARG A N 1
ATOM 2215 C CA . ARG A 1 279 ? 11.758 -6.001 -19.344 1.00 93.25 279 ARG A CA 1
ATOM 2216 C C . ARG A 1 279 ? 11.211 -5.287 -18.114 1.00 93.25 279 ARG A C 1
ATOM 2218 O O . ARG A 1 279 ? 11.432 -5.770 -17.006 1.00 93.25 279 ARG A O 1
ATOM 2225 N N . TYR A 1 280 ? 10.460 -4.203 -18.291 1.00 93.12 280 TYR A N 1
ATOM 2226 C CA . TYR A 1 280 ? 9.785 -3.535 -17.181 1.00 93.12 280 TYR A CA 1
ATOM 2227 C C . TYR A 1 280 ? 8.750 -4.440 -16.510 1.00 93.12 280 TYR A C 1
ATOM 2229 O O . TYR A 1 280 ? 8.718 -4.520 -15.283 1.00 93.12 280 TYR A O 1
ATOM 2237 N N . LEU A 1 281 ? 7.954 -5.175 -17.294 1.00 91.25 281 LEU A N 1
ATOM 2238 C CA . LEU A 1 281 ? 7.000 -6.148 -16.758 1.00 91.25 281 LEU A CA 1
ATOM 2239 C C . LEU A 1 281 ? 7.701 -7.245 -15.952 1.00 91.25 281 LEU A C 1
ATOM 2241 O O . LEU A 1 281 ? 7.259 -7.547 -14.846 1.00 91.25 281 LEU A O 1
ATOM 2245 N N . VAL A 1 282 ? 8.802 -7.805 -16.465 1.00 91.69 282 VAL A N 1
ATOM 2246 C CA . VAL A 1 282 ? 9.605 -8.806 -15.737 1.00 91.69 282 VAL A CA 1
ATOM 2247 C C . VAL A 1 282 ? 10.117 -8.232 -14.417 1.00 91.69 282 VAL A C 1
ATOM 2249 O O . VAL A 1 282 ? 9.859 -8.814 -13.365 1.00 91.69 282 VAL A O 1
ATOM 2252 N N . TYR A 1 283 ? 10.739 -7.051 -14.447 1.00 93.69 283 TYR A N 1
ATOM 2253 C CA . TYR A 1 283 ? 11.199 -6.365 -13.239 1.00 93.69 283 TYR A CA 1
ATOM 2254 C C . TYR A 1 283 ? 10.061 -6.152 -12.226 1.00 93.69 283 TYR A C 1
ATOM 2256 O O . TYR A 1 283 ? 10.233 -6.392 -11.029 1.00 93.69 283 TYR A O 1
ATOM 2264 N N . LYS A 1 284 ? 8.879 -5.725 -12.688 1.00 92.00 284 LYS A N 1
ATOM 2265 C CA . LYS A 1 284 ? 7.704 -5.494 -11.835 1.00 92.00 284 LYS A CA 1
ATOM 2266 C C . LYS A 1 284 ? 7.206 -6.780 -11.187 1.00 92.00 284 LYS A C 1
ATOM 2268 O O . LYS A 1 284 ? 6.919 -6.764 -9.991 1.00 92.00 284 LYS A O 1
ATOM 2273 N N . VAL A 1 285 ? 7.135 -7.872 -11.950 1.00 90.31 285 VAL A N 1
ATOM 2274 C CA . VAL A 1 285 ? 6.808 -9.206 -11.431 1.00 90.31 285 VAL A CA 1
ATOM 2275 C C . VAL A 1 285 ? 7.805 -9.595 -10.345 1.00 90.31 285 VAL A C 1
ATOM 2277 O O . VAL A 1 285 ? 7.396 -9.853 -9.219 1.00 90.31 285 VAL A O 1
ATOM 2280 N N . GLU A 1 286 ? 9.103 -9.593 -10.641 1.00 91.31 286 GLU A N 1
ATOM 2281 C CA . GLU A 1 286 ? 10.140 -10.011 -9.690 1.00 91.31 286 GLU A CA 1
ATOM 2282 C C . GLU A 1 286 ? 10.113 -9.181 -8.404 1.00 91.31 286 GLU A C 1
ATOM 2284 O O . GLU A 1 286 ? 10.162 -9.726 -7.300 1.00 91.31 286 GLU A O 1
ATOM 2289 N N . THR A 1 287 ? 9.961 -7.865 -8.546 1.00 92.62 287 THR A N 1
ATOM 2290 C CA . THR A 1 287 ? 9.896 -6.926 -7.423 1.00 92.62 287 THR A CA 1
ATOM 2291 C C . THR A 1 287 ? 8.654 -7.162 -6.563 1.00 92.62 287 THR A C 1
ATOM 2293 O O . THR A 1 287 ? 8.765 -7.255 -5.340 1.00 92.62 287 THR A O 1
ATOM 2296 N N . GLY A 1 288 ? 7.478 -7.320 -7.179 1.00 91.88 288 GLY A N 1
ATOM 2297 C CA . GLY A 1 288 ? 6.238 -7.630 -6.463 1.00 91.88 288 GLY A CA 1
ATOM 2298 C C . GLY A 1 288 ? 6.298 -8.984 -5.749 1.00 91.88 288 GLY A C 1
ATOM 2299 O O . GLY A 1 288 ? 5.945 -9.083 -4.575 1.00 91.88 288 GLY A O 1
ATOM 2300 N N . LEU A 1 289 ? 6.821 -10.023 -6.406 1.00 91.25 289 LEU A N 1
ATOM 2301 C CA . LEU A 1 289 ? 7.017 -11.339 -5.786 1.00 91.25 289 LEU A CA 1
ATOM 2302 C C . LEU A 1 289 ? 7.982 -11.262 -4.595 1.00 91.25 289 LEU A C 1
ATOM 2304 O O . LEU A 1 289 ? 7.713 -11.851 -3.548 1.00 91.25 289 LEU A O 1
ATOM 2308 N N . GLY A 1 290 ? 9.078 -10.508 -4.727 1.00 93.00 290 GLY A N 1
ATOM 2309 C CA . GLY A 1 290 ? 10.021 -10.257 -3.637 1.00 93.00 290 GLY A CA 1
ATOM 2310 C C . GLY A 1 290 ? 9.378 -9.542 -2.446 1.00 93.00 290 GLY A C 1
ATOM 2311 O O . GLY A 1 290 ? 9.627 -9.923 -1.302 1.00 93.00 290 GLY A O 1
ATOM 2312 N N . TYR A 1 291 ? 8.508 -8.562 -2.708 1.00 94.94 291 TYR A N 1
ATOM 2313 C CA . TYR A 1 291 ? 7.749 -7.842 -1.683 1.00 94.94 291 TYR A CA 1
ATOM 2314 C C . TYR A 1 291 ? 6.894 -8.795 -0.840 1.00 94.94 291 TYR A C 1
ATOM 2316 O O . TYR A 1 291 ? 7.061 -8.887 0.378 1.00 94.94 291 TYR A O 1
ATOM 2324 N N . HIS A 1 292 ? 6.022 -9.567 -1.484 1.00 94.25 292 HIS A N 1
ATOM 2325 C CA . HIS A 1 292 ? 5.119 -10.467 -0.766 1.00 94.25 292 HIS A CA 1
ATOM 2326 C C . HIS A 1 292 ? 5.848 -11.641 -0.108 1.00 94.25 292 HIS A C 1
ATOM 2328 O O . HIS A 1 292 ? 5.477 -12.041 0.995 1.00 94.25 292 HIS A O 1
ATOM 2334 N N . ARG A 1 293 ? 6.916 -12.161 -0.730 1.00 95.00 293 ARG A N 1
ATOM 2335 C CA . ARG A 1 293 ? 7.759 -13.195 -0.115 1.00 95.00 293 ARG A CA 1
ATOM 2336 C C . ARG A 1 293 ? 8.374 -12.703 1.192 1.00 95.00 293 ARG A C 1
ATOM 2338 O O . ARG A 1 293 ? 8.259 -13.395 2.198 1.00 95.00 293 ARG A O 1
ATOM 2345 N N . ARG A 1 294 ? 8.979 -11.510 1.200 1.00 97.31 294 ARG A N 1
ATOM 2346 C CA . ARG A 1 294 ? 9.594 -10.947 2.413 1.00 97.31 294 ARG A CA 1
ATOM 2347 C C . ARG A 1 294 ? 8.569 -10.708 3.520 1.00 97.31 294 ARG A C 1
ATOM 2349 O O . ARG A 1 294 ? 8.871 -10.971 4.681 1.00 97.31 294 ARG A O 1
ATOM 2356 N N . PHE A 1 295 ? 7.362 -10.256 3.174 1.00 97.31 295 PHE A N 1
ATOM 2357 C CA . PHE A 1 295 ? 6.270 -10.145 4.143 1.00 97.31 295 PHE A CA 1
ATOM 2358 C C . PHE A 1 295 ? 5.898 -11.508 4.745 1.00 97.31 295 PHE A C 1
ATOM 2360 O O . PHE A 1 295 ? 5.822 -11.646 5.966 1.00 97.31 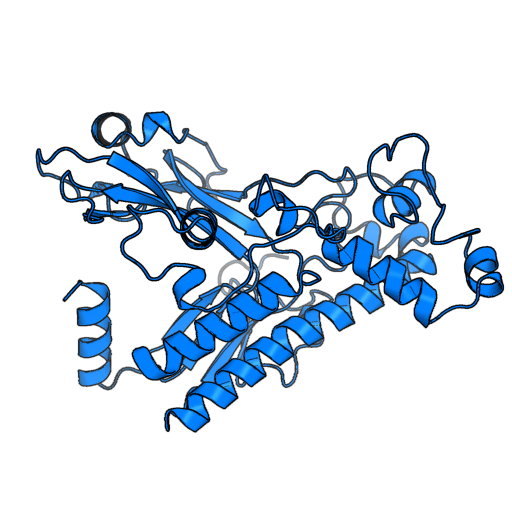295 PHE A O 1
ATOM 2367 N N . TYR A 1 296 ? 5.703 -12.523 3.898 1.00 97.19 296 TYR A N 1
ATOM 2368 C CA . TYR A 1 296 ? 5.389 -13.882 4.334 1.00 97.19 296 TYR A CA 1
ATOM 2369 C C . TYR A 1 296 ? 6.477 -14.446 5.254 1.00 97.19 296 TYR A C 1
ATOM 2371 O O . TYR A 1 296 ? 6.173 -14.912 6.350 1.00 97.19 296 TYR A O 1
ATOM 2379 N N . GLU A 1 297 ? 7.748 -14.333 4.864 1.00 98.00 297 GLU A N 1
ATOM 2380 C CA . GLU A 1 297 ? 8.892 -14.758 5.677 1.00 98.00 297 GLU A CA 1
ATOM 2381 C C . GLU A 1 297 ? 8.912 -14.057 7.042 1.00 98.00 297 GLU A C 1
ATOM 2383 O O . GLU A 1 297 ? 9.063 -14.726 8.066 1.00 98.00 297 GLU A O 1
ATOM 2388 N N . ALA A 1 298 ? 8.685 -12.738 7.082 1.00 98.25 298 ALA A N 1
ATOM 2389 C CA . ALA A 1 298 ? 8.610 -11.980 8.330 1.00 98.25 298 ALA A CA 1
ATOM 2390 C C . ALA A 1 298 ? 7.465 -12.469 9.234 1.00 98.25 298 ALA A C 1
ATOM 2392 O O . ALA A 1 298 ? 7.657 -12.637 10.442 1.00 98.25 298 ALA A O 1
ATOM 2393 N N . ALA A 1 299 ? 6.295 -12.756 8.657 1.00 98.12 299 ALA A N 1
ATOM 2394 C CA . ALA A 1 299 ? 5.161 -13.302 9.392 1.00 98.12 299 ALA A CA 1
ATOM 2395 C C . ALA A 1 299 ? 5.471 -14.696 9.966 1.00 98.12 299 ALA A C 1
ATOM 2397 O O . ALA A 1 299 ? 5.281 -14.930 11.162 1.00 98.12 299 ALA A O 1
ATOM 2398 N N . LYS A 1 300 ? 6.008 -15.617 9.154 1.00 98.38 300 LYS A N 1
ATOM 2399 C CA . LYS A 1 300 ? 6.360 -16.971 9.618 1.00 98.38 300 LYS A CA 1
ATOM 2400 C C . LYS A 1 300 ? 7.470 -16.944 10.668 1.00 98.38 300 LYS A C 1
ATOM 2402 O O . LYS A 1 300 ? 7.377 -17.666 11.660 1.00 98.38 300 LYS A O 1
ATOM 2407 N N . GLN A 1 301 ? 8.476 -16.085 10.503 1.00 98.50 301 GLN A N 1
ATOM 2408 C CA . GLN A 1 301 ? 9.552 -15.915 11.479 1.00 98.50 301 GLN A CA 1
ATOM 2409 C C . GLN A 1 301 ? 9.015 -15.416 12.826 1.00 98.50 301 GLN A C 1
ATOM 2411 O O . GLN A 1 301 ? 9.344 -15.988 13.866 1.00 98.50 301 GLN A O 1
ATOM 2416 N N . ALA A 1 302 ? 8.166 -14.387 12.824 1.00 98.38 302 ALA A N 1
ATOM 2417 C CA . ALA A 1 302 ? 7.580 -13.852 14.049 1.00 98.38 302 ALA A CA 1
ATOM 2418 C C . ALA A 1 302 ? 6.643 -14.859 14.738 1.00 98.38 302 ALA A C 1
ATOM 2420 O O . ALA A 1 302 ? 6.652 -14.970 15.964 1.00 98.38 302 ALA A O 1
ATOM 2421 N N . ALA A 1 303 ? 5.874 -15.633 13.966 1.00 98.25 303 ALA A N 1
ATOM 2422 C CA . ALA A 1 303 ? 5.021 -16.698 14.489 1.00 98.25 303 ALA A CA 1
ATOM 2423 C C . ALA A 1 303 ? 5.841 -17.803 15.173 1.00 98.25 303 ALA A C 1
ATOM 2425 O O . ALA A 1 303 ? 5.552 -18.165 16.316 1.00 98.25 303 ALA A O 1
ATOM 2426 N N . ALA A 1 304 ? 6.921 -18.256 14.528 1.00 98.38 304 ALA A N 1
ATOM 2427 C CA . ALA A 1 304 ? 7.842 -19.233 15.100 1.00 98.38 304 ALA A CA 1
ATOM 2428 C C . ALA A 1 304 ? 8.479 -18.726 16.406 1.00 98.38 304 ALA A C 1
ATOM 2430 O O . ALA A 1 304 ? 8.472 -19.436 17.409 1.00 98.38 304 ALA A O 1
ATOM 2431 N N . GLN A 1 305 ? 8.962 -17.478 16.430 1.00 98.31 305 GLN A N 1
ATOM 2432 C CA . GLN A 1 305 ? 9.536 -16.857 17.634 1.00 98.31 305 GLN A CA 1
ATOM 2433 C C . GLN A 1 305 ? 8.520 -16.717 18.776 1.00 98.31 305 GLN A C 1
ATOM 2435 O O . GLN A 1 305 ? 8.877 -16.858 19.943 1.00 98.31 305 GLN A O 1
ATOM 2440 N N . ALA A 1 306 ? 7.253 -16.454 18.452 1.00 97.75 306 ALA A N 1
ATOM 2441 C CA . ALA A 1 306 ? 6.178 -16.320 19.431 1.00 97.75 306 ALA A CA 1
ATOM 2442 C C . ALA A 1 306 ? 5.572 -17.666 19.878 1.00 97.75 306 ALA A C 1
ATOM 2444 O O . ALA A 1 306 ? 4.679 -17.670 20.737 1.00 97.75 306 ALA A O 1
ATOM 2445 N N . GLY A 1 307 ? 5.996 -18.790 19.286 1.00 97.75 307 GLY A N 1
ATOM 2446 C CA . GLY A 1 307 ? 5.379 -20.099 19.500 1.00 97.75 307 GLY A CA 1
ATOM 2447 C C . GLY A 1 307 ? 3.892 -20.094 19.134 1.00 97.75 307 GLY A C 1
ATOM 2448 O O . GLY A 1 307 ? 3.058 -20.541 19.924 1.00 97.75 307 GLY A O 1
ATOM 2449 N N . VAL A 1 308 ? 3.546 -19.485 17.998 1.00 96.31 308 VAL A N 1
ATOM 2450 C CA . VAL A 1 308 ? 2.181 -19.420 17.461 1.00 96.31 308 VAL A CA 1
ATOM 2451 C C . VAL A 1 308 ? 2.159 -20.145 16.122 1.00 96.31 308 VAL A C 1
ATOM 2453 O O . VAL A 1 308 ? 2.978 -19.858 15.253 1.00 96.31 308 VAL A O 1
ATOM 2456 N N . ASP A 1 309 ? 1.203 -21.052 15.943 1.00 95.19 309 ASP A N 1
ATOM 2457 C CA . ASP A 1 309 ? 0.883 -21.588 14.623 1.00 95.19 309 ASP A CA 1
ATOM 2458 C C . ASP A 1 309 ? -0.035 -20.593 13.904 1.00 95.19 309 ASP A C 1
ATOM 2460 O O . ASP A 1 309 ? -1.204 -20.444 14.255 1.00 95.19 309 ASP A O 1
ATOM 2464 N N . CYS A 1 310 ? 0.543 -19.831 12.977 1.00 96.94 310 CYS A N 1
ATOM 2465 C CA . CYS A 1 310 ? -0.130 -18.751 12.266 1.00 96.94 310 CYS A CA 1
ATOM 2466 C C . CYS A 1 310 ? -0.080 -19.027 10.763 1.00 96.94 310 CYS A C 1
ATOM 2468 O O . CYS A 1 310 ? 1.000 -19.001 10.155 1.00 96.94 310 CYS A O 1
ATOM 2470 N N . ALA A 1 311 ? -1.242 -19.289 10.167 1.00 96.94 311 ALA A N 1
ATOM 2471 C CA . ALA A 1 311 ? -1.381 -19.463 8.726 1.00 96.94 311 ALA A CA 1
ATOM 2472 C C . ALA A 1 311 ? -1.481 -18.108 8.008 1.00 96.94 311 ALA A C 1
ATOM 2474 O O . ALA A 1 311 ? -2.187 -17.211 8.461 1.00 96.94 311 ALA A O 1
ATOM 2475 N N . VAL A 1 312 ? -0.815 -17.950 6.867 1.00 96.62 312 VAL A N 1
ATOM 2476 C CA . VAL A 1 312 ? -0.924 -16.757 6.017 1.00 96.62 312 VAL A CA 1
ATOM 2477 C C . VAL A 1 312 ? -1.803 -17.070 4.812 1.00 96.62 312 VAL A C 1
ATOM 2479 O O . VAL A 1 312 ? -1.464 -17.909 3.977 1.00 96.62 312 VAL A O 1
ATOM 2482 N N . PHE A 1 313 ? -2.920 -16.363 4.717 1.00 94.38 313 PHE A N 1
ATOM 2483 C CA . PHE A 1 313 ? -3.873 -16.413 3.619 1.00 94.38 313 PHE A CA 1
ATOM 2484 C C . PHE A 1 313 ? -3.670 -15.187 2.732 1.00 94.38 313 PHE A C 1
ATOM 2486 O O . PHE A 1 313 ? -3.517 -14.092 3.264 1.00 94.38 313 PHE A O 1
ATOM 2493 N N . GLY A 1 314 ? -3.678 -15.348 1.411 1.00 91.06 314 GLY A N 1
ATOM 2494 C CA . GLY A 1 314 ? -3.587 -14.223 0.472 1.00 91.06 314 GLY A CA 1
ATOM 2495 C C . GLY A 1 314 ? -4.756 -14.208 -0.504 1.00 91.06 314 GLY A C 1
ATOM 2496 O O . GLY A 1 314 ? -4.986 -15.229 -1.167 1.00 91.06 314 GLY A O 1
ATOM 2497 N N . ASN A 1 315 ? -5.476 -13.085 -0.604 1.00 87.94 315 ASN A N 1
ATOM 2498 C CA . ASN A 1 315 ? -6.549 -12.938 -1.587 1.00 87.94 315 ASN A CA 1
ATOM 2499 C C . ASN A 1 315 ? -5.967 -12.652 -2.979 1.00 87.94 315 ASN A C 1
ATOM 2501 O O . ASN A 1 315 ? -5.192 -11.729 -3.196 1.00 87.94 315 ASN A O 1
ATOM 2505 N N . LEU A 1 316 ? -6.327 -13.469 -3.958 1.00 85.06 316 LEU A N 1
ATOM 2506 C CA . LEU A 1 316 ? -5.822 -13.353 -5.322 1.00 85.06 316 LEU A CA 1
ATOM 2507 C C . LEU A 1 316 ? -6.982 -13.154 -6.290 1.00 85.06 316 LEU A C 1
ATOM 2509 O O . LEU A 1 316 ? -8.037 -13.767 -6.140 1.00 85.06 316 LEU A O 1
ATOM 2513 N N . VAL A 1 317 ? -6.762 -12.365 -7.341 1.00 79.62 317 VAL A N 1
ATOM 2514 C CA . VAL A 1 317 ? -7.688 -12.296 -8.479 1.00 79.62 317 VAL A CA 1
ATOM 2515 C C . VAL A 1 317 ? -7.168 -13.219 -9.587 1.00 79.62 317 VAL A C 1
ATOM 2517 O O . VAL A 1 317 ? -6.090 -12.964 -10.137 1.00 79.62 317 VAL A O 1
ATOM 2520 N N . PRO A 1 318 ? -7.892 -14.302 -9.933 1.00 73.06 318 PRO A N 1
ATOM 2521 C CA . PRO A 1 318 ? -7.473 -15.220 -10.987 1.00 73.06 318 PRO A CA 1
ATOM 2522 C C . PRO A 1 318 ? -7.257 -14.518 -12.334 1.00 73.06 318 PRO A C 1
ATOM 2524 O O . PRO A 1 318 ? -7.993 -13.607 -12.705 1.00 73.06 318 PRO A O 1
ATOM 2527 N N . GLY A 1 319 ? -6.256 -14.966 -13.097 1.00 68.88 319 GLY A N 1
ATOM 2528 C CA . GLY A 1 319 ? -5.990 -14.475 -14.456 1.00 68.88 319 GLY A CA 1
ATOM 2529 C C . GLY A 1 319 ? -5.256 -13.131 -14.545 1.00 68.88 319 GLY A C 1
ATOM 2530 O O . GLY A 1 319 ? -4.851 -12.738 -15.639 1.00 68.88 319 GLY A O 1
ATOM 2531 N N . ALA A 1 320 ? -5.017 -12.442 -13.425 1.00 69.75 320 ALA A N 1
ATOM 2532 C CA . ALA A 1 320 ? -4.138 -11.277 -13.400 1.00 69.75 320 ALA A CA 1
ATOM 2533 C C . ALA A 1 320 ? -2.654 -11.717 -13.465 1.00 69.75 320 ALA A C 1
ATOM 2535 O O . ALA A 1 320 ? -2.251 -12.578 -12.676 1.00 69.75 320 ALA A O 1
ATOM 2536 N N . PRO A 1 321 ? -1.811 -11.129 -14.345 1.00 62.84 321 PRO A N 1
ATOM 2537 C CA . PRO A 1 321 ? -0.429 -11.578 -14.568 1.00 62.84 321 PRO A CA 1
ATOM 2538 C C . PRO A 1 321 ? 0.463 -11.677 -13.318 1.00 62.84 321 PRO A C 1
ATOM 2540 O O . PRO A 1 321 ? 1.357 -12.516 -13.285 1.00 62.84 321 PRO A O 1
ATOM 2543 N N . GLY A 1 322 ? 0.226 -10.866 -12.280 1.00 65.31 322 GLY A N 1
ATOM 2544 C CA . GLY A 1 322 ? 0.986 -10.930 -11.024 1.00 65.31 322 GLY A CA 1
ATOM 2545 C C . GLY A 1 322 ? 0.457 -11.927 -9.993 1.00 65.31 322 GLY A C 1
ATOM 2546 O O . GLY A 1 322 ? 1.222 -12.399 -9.158 1.00 65.31 322 GLY A O 1
ATOM 2547 N N . ALA A 1 323 ? -0.823 -12.295 -10.059 1.00 67.62 323 ALA A N 1
ATOM 2548 C CA . ALA A 1 323 ? -1.451 -13.185 -9.081 1.00 67.62 323 ALA A CA 1
ATOM 2549 C C . ALA A 1 323 ? -1.105 -14.668 -9.320 1.00 67.62 323 ALA A C 1
ATOM 2551 O O . ALA A 1 323 ? -1.041 -15.460 -8.382 1.00 67.62 323 ALA A O 1
ATOM 2552 N N . ALA A 1 324 ? -0.832 -15.052 -10.572 1.00 64.88 324 ALA A N 1
ATOM 2553 C CA . ALA A 1 324 ? -0.567 -16.442 -10.954 1.00 64.88 324 ALA A CA 1
ATOM 2554 C C . ALA A 1 324 ? 0.783 -16.997 -10.452 1.00 64.88 324 ALA A C 1
ATOM 2556 O O . ALA A 1 324 ? 0.988 -18.210 -10.450 1.00 64.88 324 ALA A O 1
ATOM 2557 N N . LEU A 1 325 ? 1.705 -16.129 -10.024 1.00 76.38 325 LEU A N 1
ATOM 2558 C CA . LEU A 1 325 ? 3.080 -16.498 -9.660 1.00 76.38 325 LEU A CA 1
ATOM 2559 C C . LEU A 1 325 ? 3.320 -16.553 -8.141 1.00 76.38 325 LEU A C 1
ATOM 2561 O O . LEU A 1 325 ? 4.447 -16.751 -7.700 1.00 76.38 325 LEU A O 1
ATOM 2565 N N . MET A 1 326 ? 2.264 -16.432 -7.334 1.00 81.38 326 MET A N 1
ATOM 2566 C CA . MET A 1 326 ? 2.334 -16.281 -5.871 1.00 81.38 326 MET A CA 1
ATOM 2567 C C . MET A 1 326 ? 2.547 -17.592 -5.094 1.00 81.38 326 MET A C 1
ATOM 2569 O O . MET A 1 326 ? 2.511 -17.610 -3.860 1.00 81.38 326 MET A O 1
ATOM 2573 N N . LYS A 1 327 ? 2.755 -18.709 -5.802 1.00 83.06 327 LYS A N 1
ATOM 2574 C CA . LYS A 1 327 ? 2.947 -20.030 -5.195 1.00 83.06 327 LYS A CA 1
ATOM 2575 C C . LYS A 1 327 ? 4.125 -20.001 -4.216 1.00 83.06 327 LYS A C 1
ATOM 2577 O O . LYS A 1 327 ? 5.248 -19.688 -4.598 1.00 83.06 327 LYS A O 1
ATOM 2582 N N . GLY A 1 328 ? 3.864 -20.403 -2.974 1.00 86.38 328 GLY A N 1
ATOM 2583 C CA . GLY A 1 328 ? 4.873 -20.482 -1.915 1.00 86.38 328 GLY A CA 1
ATOM 2584 C C . GLY A 1 328 ? 5.086 -19.188 -1.126 1.00 86.38 328 GLY A C 1
ATOM 2585 O O . GLY A 1 328 ? 5.939 -19.182 -0.244 1.00 86.38 328 GLY A O 1
ATOM 2586 N N . PHE A 1 329 ? 4.331 -18.116 -1.402 1.00 90.62 329 PHE A N 1
ATOM 2587 C CA . PHE A 1 329 ? 4.365 -16.874 -0.604 1.00 90.62 329 PHE A CA 1
ATOM 2588 C C . PHE A 1 329 ? 3.139 -16.717 0.305 1.00 90.62 329 PHE A C 1
ATOM 2590 O O . PHE A 1 329 ? 2.973 -15.693 0.949 1.00 90.62 329 PHE A O 1
ATOM 2597 N N . CYS A 1 330 ? 2.277 -17.726 0.370 1.00 92.31 330 CYS A N 1
ATOM 2598 C CA . CYS A 1 330 ? 1.214 -17.855 1.360 1.00 92.31 330 CYS A CA 1
ATOM 2599 C C . CYS A 1 330 ? 1.000 -19.346 1.658 1.00 92.31 330 CYS A C 1
ATOM 2601 O O . CYS A 1 330 ? 1.359 -20.197 0.837 1.00 92.31 330 CYS A O 1
ATOM 2603 N N . ASP A 1 331 ? 0.423 -19.653 2.819 1.00 94.69 331 ASP A N 1
ATOM 2604 C CA . ASP A 1 331 ? 0.021 -21.016 3.180 1.00 94.69 331 ASP A CA 1
ATOM 2605 C C . ASP A 1 331 ? -1.250 -21.413 2.409 1.00 94.69 331 ASP A C 1
ATOM 2607 O O . ASP A 1 331 ? -1.374 -22.543 1.935 1.00 94.69 331 ASP A O 1
ATOM 2611 N N . ILE A 1 332 ? -2.190 -20.469 2.254 1.00 91.44 332 ILE A N 1
ATOM 2612 C CA . ILE A 1 332 ? -3.460 -20.675 1.551 1.00 91.44 332 ILE A CA 1
ATOM 2613 C C . ILE A 1 332 ? -3.747 -19.489 0.624 1.00 91.44 332 ILE A C 1
ATOM 2615 O O . ILE A 1 332 ? -3.918 -18.353 1.058 1.00 91.44 332 ILE A O 1
ATOM 2619 N N . ALA A 1 333 ? -3.874 -19.767 -0.670 1.00 87.88 333 ALA A N 1
ATOM 2620 C CA . ALA A 1 333 ? -4.457 -18.829 -1.621 1.00 87.88 333 ALA A CA 1
ATOM 2621 C C . ALA A 1 333 ? -5.985 -18.923 -1.553 1.00 87.88 333 ALA A C 1
ATOM 2623 O O . ALA A 1 333 ? -6.540 -20.018 -1.671 1.00 87.88 333 ALA A O 1
ATOM 2624 N N . HIS A 1 334 ? -6.670 -17.793 -1.416 1.00 84.38 334 HIS A N 1
ATOM 2625 C CA . HIS A 1 334 ? -8.116 -17.726 -1.632 1.00 84.38 334 HIS A CA 1
ATOM 2626 C C . HIS A 1 334 ? -8.421 -16.671 -2.689 1.00 84.38 334 HIS A C 1
ATOM 2628 O O . HIS A 1 334 ? -7.652 -15.737 -2.886 1.00 84.38 334 HIS A O 1
ATOM 2634 N N . PHE A 1 335 ? -9.509 -16.854 -3.429 1.00 80.75 335 PHE A N 1
ATOM 2635 C CA . PHE A 1 335 ? -9.771 -16.044 -4.612 1.00 80.75 335 PHE A CA 1
ATOM 2636 C C . PHE A 1 335 ? -10.894 -15.055 -4.353 1.00 80.75 335 PHE A C 1
ATOM 2638 O O . PHE A 1 335 ? -11.987 -15.448 -3.938 1.00 80.75 335 PHE A O 1
ATOM 2645 N N . GLU A 1 336 ? -10.629 -13.779 -4.617 1.00 73.25 336 GLU A N 1
ATOM 2646 C CA . GLU A 1 336 ? -11.679 -12.771 -4.628 1.00 73.25 336 GLU A CA 1
ATOM 2647 C C . GLU A 1 336 ? -12.521 -12.981 -5.891 1.00 73.25 336 GLU A C 1
ATOM 2649 O O . GLU A 1 336 ? -12.092 -12.714 -7.015 1.00 73.25 336 GLU A O 1
ATOM 2654 N N . TRP A 1 337 ? -13.711 -13.556 -5.708 1.00 65.44 337 TRP A N 1
ATOM 2655 C CA . TRP A 1 337 ? -14.616 -13.898 -6.796 1.00 65.44 337 TRP A CA 1
ATOM 2656 C C . TRP A 1 337 ? -16.073 -13.767 -6.368 1.00 65.44 337 TRP A C 1
ATOM 2658 O O . TRP A 1 337 ? -16.506 -14.347 -5.369 1.00 65.44 337 TRP A O 1
ATOM 2668 N N . SER A 1 338 ? -16.880 -13.071 -7.171 1.00 57.94 338 SER A N 1
ATOM 2669 C CA . SER A 1 338 ? -18.331 -13.077 -6.988 1.00 57.94 338 SER A CA 1
ATOM 2670 C C . SER A 1 338 ? -18.921 -14.375 -7.537 1.00 57.94 338 SER A C 1
ATOM 2672 O O . SER A 1 338 ? -19.148 -14.519 -8.738 1.00 57.94 338 SER A O 1
ATOM 2674 N N . ALA A 1 339 ? -19.207 -15.332 -6.651 1.00 52.72 339 ALA A N 1
ATOM 2675 C CA . ALA A 1 339 ? -19.870 -16.584 -7.028 1.00 52.72 339 ALA A CA 1
ATOM 2676 C C . ALA A 1 339 ? -21.334 -16.383 -7.472 1.00 52.72 339 ALA A C 1
ATOM 2678 O O . ALA A 1 339 ? -21.974 -17.321 -7.935 1.00 52.72 339 ALA A O 1
ATOM 2679 N N . THR A 1 340 ? -21.885 -15.174 -7.318 1.00 52.75 340 THR A N 1
ATOM 2680 C CA . THR A 1 340 ? -23.324 -14.918 -7.445 1.00 52.75 340 THR A CA 1
ATOM 2681 C C . THR A 1 340 ? -23.731 -14.168 -8.704 1.00 52.75 340 THR A C 1
ATOM 2683 O O . THR A 1 340 ? -24.925 -14.124 -8.991 1.00 52.75 340 THR A O 1
ATOM 2686 N N . ARG A 1 341 ? -22.801 -13.564 -9.461 1.00 55.25 341 ARG A N 1
ATOM 2687 C CA . ARG A 1 341 ? -23.192 -12.711 -10.600 1.00 55.25 341 ARG A CA 1
ATOM 2688 C C . ARG A 1 341 ? -22.623 -13.082 -11.970 1.00 55.25 341 ARG A C 1
ATOM 2690 O O . ARG A 1 341 ? -23.033 -12.455 -12.936 1.00 55.25 341 ARG A O 1
ATOM 2697 N N . GLY A 1 342 ? -21.753 -14.084 -12.100 1.00 43.19 342 GLY A N 1
ATOM 2698 C CA . GLY A 1 342 ? -21.310 -14.569 -13.419 1.00 43.19 342 GLY A CA 1
ATOM 2699 C C . GLY A 1 342 ? -20.677 -13.502 -14.328 1.00 43.19 342 GLY A C 1
ATOM 2700 O O . GLY A 1 342 ? -20.805 -13.598 -15.544 1.00 43.19 342 GLY A O 1
ATOM 2701 N N . TRP A 1 343 ? -20.045 -12.467 -13.761 1.00 41.03 343 TRP A N 1
ATOM 2702 C CA . TRP A 1 343 ? -19.448 -11.386 -14.548 1.00 41.03 343 TRP A CA 1
ATOM 2703 C C . TRP A 1 343 ? -18.102 -11.807 -15.122 1.00 41.03 343 TRP A C 1
ATOM 2705 O O . TRP A 1 343 ? -17.173 -12.096 -14.368 1.00 41.03 343 TRP A O 1
ATOM 2715 N N . TRP A 1 344 ? -18.030 -11.726 -16.450 1.00 48.53 344 TRP A N 1
ATOM 2716 C CA . TRP A 1 344 ? -16.834 -11.497 -17.252 1.00 48.53 344 TRP A CA 1
ATOM 2717 C C . TRP A 1 344 ? -17.168 -10.507 -18.359 1.00 48.53 344 TRP A C 1
ATOM 2719 O O . TRP A 1 344 ? -18.181 -10.751 -19.054 1.00 48.53 344 TRP A O 1
#

Foldseek 3Di:
DDPVLVVLVVCVVVVHFFAAEAEDF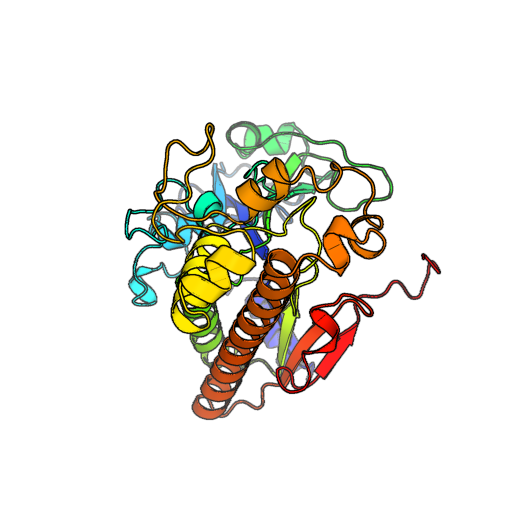KWFWFKFKAFPVLDTPDAQVCLLVDDDLGQIEIDTDTDVCQLVVPPSHPDHHCVNLVADADDFPVRHGCPPPCQQFAFAALVSDWFWDWFADQSCDPVSCVRRVVVVVWDAADDDPPDHRGGHITGITMHGGDLLRVSSLVVLLSVLLVVCLVSLGQAYEYEPQWDLCLLPNHGGNGHRSLQVVLLVVCVVPDDCVVCVVLVANDQQAPDDPPRPPDGGDGPSVVCVVLCVDHHDDRCVLVPDCSNVVRPSNVSSSVSSLVSRLVSLQSSLVSNVVSCVVSVHNYFYEYEAAPPRPTRVVNPPSGNYYDYDDDPPDPDD

Radius of gyration: 22.01 Å; chains: 1; bounding box: 51×43×58 Å